Protein AF-Q2UHL5-F1 (afdb_monomer_lite)

Sequence (226 aa):
MQQQIEAEITSQHAGVSKRWYWMHLLVLSAYIGNWRWCIRSLGEEIEKTVDIALTLD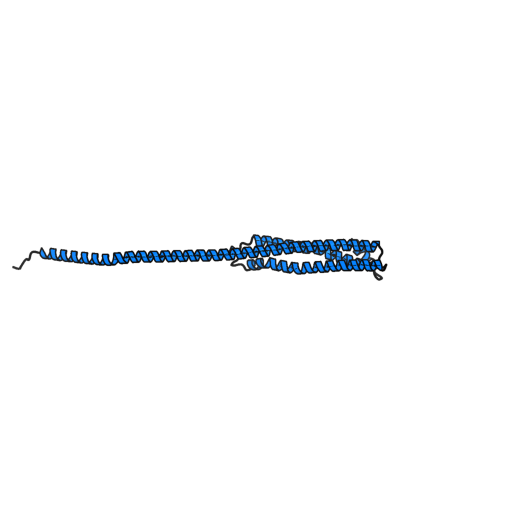LSKADHDKDGLIRLLTPQYLGDKLLPLSSRLKVALETVRKLDEINTFFQSKGFMTDDDSQRFASEMAYYKTTIEGYSKSVEVLEGKVKGISDLLAVALNLKGQTVANEINDKMLQLTSEAFEDNATVRVVTLVTLIYLPASFVSVSLIQYAWYMSALTIRADSPRNEPF

Organism: Aspergillus oryzae (strain ATCC 42149 / RIB 40) (NCBI:txid510516)

Structure (mmCIF, N/CA/C/O backbone):
data_AF-Q2UHL5-F1
#
_entry.id   AF-Q2UHL5-F1
#
loop_
_atom_site.group_PDB
_atom_site.id
_atom_site.type_symbol
_atom_site.label_atom_id
_atom_site.label_alt_id
_atom_site.label_comp_id
_atom_site.label_asym_id
_atom_site.label_entity_id
_atom_site.label_seq_id
_atom_site.pdbx_PDB_ins_code
_atom_site.Cartn_x
_atom_site.Cartn_y
_atom_site.Cartn_z
_atom_site.occupancy
_atom_site.B_iso_or_equiv
_atom_site.auth_seq_id
_atom_site.auth_comp_id
_atom_site.auth_asym_id
_atom_site.auth_atom_id
_atom_site.pdbx_PDB_model_num
ATOM 1 N N . MET A 1 1 ? 27.566 -5.287 -15.002 1.00 55.62 1 MET A N 1
ATOM 2 C CA . MET A 1 1 ? 27.031 -4.281 -15.944 1.00 55.62 1 MET A CA 1
ATOM 3 C C . MET A 1 1 ? 27.359 -2.857 -15.510 1.00 55.62 1 MET A C 1
ATOM 5 O O . MET A 1 1 ? 28.059 -2.196 -16.254 1.00 55.62 1 MET A O 1
ATOM 9 N N . GLN A 1 2 ? 26.935 -2.393 -14.328 1.00 63.12 2 GLN A N 1
ATOM 10 C CA . GLN A 1 2 ? 27.211 -1.022 -13.864 1.00 63.12 2 GLN A CA 1
ATOM 11 C C . GLN A 1 2 ? 28.706 -0.639 -13.920 1.00 63.12 2 GLN A C 1
ATOM 13 O O . GLN A 1 2 ? 29.052 0.377 -14.506 1.00 63.12 2 GLN A O 1
ATOM 18 N N . GLN A 1 3 ? 29.599 -1.524 -13.466 1.00 69.62 3 GLN A N 1
ATOM 19 C CA . GLN A 1 3 ? 31.055 -1.314 -13.556 1.00 69.62 3 GLN A CA 1
ATOM 20 C C . GLN A 1 3 ? 31.589 -1.218 -14.998 1.00 69.62 3 GLN A C 1
ATOM 22 O O . GLN A 1 3 ? 32.561 -0.516 -15.252 1.00 69.62 3 GLN A O 1
ATOM 27 N N . GLN A 1 4 ? 30.958 -1.907 -15.956 1.00 61.72 4 GLN A N 1
ATOM 28 C CA . GLN A 1 4 ? 31.323 -1.793 -17.374 1.00 61.72 4 GLN A CA 1
ATOM 29 C C . GLN A 1 4 ? 30.849 -0.456 -17.951 1.00 61.72 4 GLN A C 1
ATOM 31 O O . GLN A 1 4 ? 31.545 0.123 -18.776 1.00 61.72 4 GLN A O 1
ATOM 36 N N . ILE A 1 5 ? 29.697 0.041 -17.486 1.00 63.78 5 ILE A N 1
ATOM 37 C CA . ILE A 1 5 ? 29.138 1.339 -17.876 1.00 63.78 5 ILE A CA 1
ATOM 38 C C . ILE A 1 5 ? 30.012 2.493 -17.378 1.00 63.78 5 ILE A C 1
ATOM 40 O O . ILE A 1 5 ? 30.367 3.380 -18.150 1.00 63.78 5 ILE A O 1
ATOM 44 N N . GLU A 1 6 ? 30.432 2.432 -16.118 1.00 68.88 6 GLU A N 1
ATOM 45 C CA . GLU A 1 6 ? 31.314 3.425 -15.496 1.00 68.88 6 GLU A CA 1
ATOM 46 C C . GLU A 1 6 ? 32.708 3.469 -16.154 1.00 68.88 6 GLU A C 1
ATOM 48 O O . GLU A 1 6 ? 33.246 4.553 -16.402 1.00 68.88 6 GLU A O 1
ATOM 53 N N . ALA A 1 7 ? 33.272 2.312 -16.517 1.00 68.75 7 ALA A N 1
ATOM 54 C CA . ALA A 1 7 ? 34.561 2.228 -17.208 1.00 68.75 7 ALA A CA 1
ATOM 55 C C . ALA A 1 7 ? 34.552 2.887 -18.605 1.00 68.75 7 ALA A C 1
ATOM 57 O O . ALA A 1 7 ? 35.502 3.581 -18.962 1.00 68.75 7 ALA A O 1
ATOM 58 N N . GLU A 1 8 ? 33.477 2.721 -19.378 1.00 64.00 8 GLU A N 1
ATOM 59 C CA . GLU A 1 8 ? 33.370 3.273 -20.740 1.00 64.00 8 GLU A CA 1
ATOM 60 C C . GLU A 1 8 ? 33.017 4.770 -20.750 1.00 64.00 8 GLU A C 1
ATOM 62 O O . GLU A 1 8 ? 33.438 5.515 -21.632 1.00 64.00 8 GLU A O 1
ATOM 67 N N . ILE A 1 9 ? 32.268 5.249 -19.750 1.00 63.50 9 ILE A N 1
ATOM 68 C CA . ILE A 1 9 ? 31.985 6.686 -19.594 1.00 63.50 9 ILE A CA 1
ATOM 69 C C . ILE A 1 9 ? 33.277 7.452 -19.283 1.00 63.50 9 ILE A C 1
ATOM 71 O O . ILE A 1 9 ? 33.478 8.559 -19.777 1.00 63.50 9 ILE A O 1
ATOM 75 N N . THR A 1 10 ? 34.185 6.841 -18.518 1.00 65.56 10 THR A N 1
ATOM 76 C CA . THR A 1 10 ? 35.477 7.445 -18.163 1.00 65.56 10 THR A CA 1
ATOM 77 C C . THR A 1 10 ? 36.421 7.554 -19.373 1.00 65.56 10 THR A C 1
ATOM 79 O O . THR A 1 10 ? 37.300 8.414 -19.388 1.00 65.56 10 THR A O 1
ATOM 82 N N . SER A 1 11 ? 36.226 6.740 -20.420 1.00 62.22 11 SER A N 1
ATOM 83 C CA . SER A 1 11 ? 37.049 6.759 -21.639 1.00 62.22 11 SER A CA 1
ATOM 84 C C . SER A 1 11 ? 36.525 7.696 -22.746 1.00 62.22 11 SER A C 1
ATOM 86 O O . SER A 1 11 ? 37.286 8.058 -23.646 1.00 62.22 11 SER A O 1
ATOM 88 N N . GLN A 1 12 ? 35.262 8.144 -22.690 1.00 58.59 12 GLN A N 1
ATOM 89 C CA . GLN A 1 12 ? 34.630 9.021 -23.693 1.00 58.59 12 GLN A CA 1
ATOM 90 C C . GLN A 1 12 ? 34.705 10.511 -23.308 1.00 58.59 12 GLN A C 1
ATOM 92 O O . GLN A 1 12 ? 33.741 11.077 -22.799 1.00 58.59 12 GLN A O 1
ATOM 97 N N . HIS A 1 13 ? 35.828 11.185 -23.585 1.00 51.16 13 HIS A N 1
ATOM 98 C CA . HIS A 1 13 ? 35.991 12.623 -23.287 1.00 51.16 13 HIS A CA 1
ATOM 99 C C . HIS A 1 13 ? 35.886 13.578 -24.498 1.00 51.16 13 HIS A C 1
ATOM 101 O O . HIS A 1 13 ? 36.126 14.772 -24.346 1.00 51.16 13 HIS A O 1
ATOM 107 N N . ALA A 1 14 ? 35.516 13.126 -25.704 1.00 49.94 14 ALA A N 1
ATOM 108 C CA . ALA A 1 14 ? 35.340 14.040 -26.843 1.00 49.94 14 ALA A CA 1
ATOM 109 C C . ALA A 1 14 ? 34.380 13.501 -27.918 1.00 49.94 14 ALA A C 1
ATOM 111 O O . ALA A 1 14 ? 34.647 12.477 -28.542 1.00 49.94 14 ALA A O 1
ATOM 112 N N . GLY A 1 15 ? 33.303 14.248 -28.182 1.00 48.00 15 GLY A N 1
ATOM 113 C CA . GLY A 1 15 ? 32.375 14.022 -29.297 1.00 48.00 15 GLY A CA 1
ATOM 114 C C . GLY A 1 15 ? 31.109 13.253 -28.912 1.00 48.00 15 GLY A C 1
ATOM 115 O O . GLY A 1 15 ? 31.155 12.323 -28.114 1.00 48.00 15 GLY A O 1
ATOM 116 N N . VAL A 1 16 ? 29.970 13.682 -29.473 1.00 53.19 16 VAL A N 1
ATOM 117 C CA . VAL A 1 16 ? 28.622 13.121 -29.261 1.00 53.19 16 VAL A CA 1
ATOM 118 C C . VAL A 1 16 ? 28.674 11.591 -29.191 1.00 53.19 16 VAL A C 1
ATOM 120 O O . VAL A 1 16 ? 29.139 10.933 -30.120 1.00 53.19 16 VAL A O 1
ATOM 123 N N . SER A 1 17 ? 28.244 11.060 -28.041 1.00 52.34 17 SER A N 1
ATOM 124 C CA . SER A 1 17 ? 28.504 9.688 -27.606 1.00 52.34 17 SER A CA 1
ATOM 125 C C . SER A 1 17 ? 28.084 8.660 -28.651 1.00 52.34 17 SER A C 1
ATOM 127 O O . SER A 1 17 ? 26.923 8.587 -29.054 1.00 52.34 17 SER A O 1
ATOM 129 N N . LYS A 1 18 ? 29.032 7.790 -29.007 1.00 59.84 18 LYS A N 1
ATOM 130 C CA . LYS A 1 18 ? 28.851 6.629 -29.890 1.00 59.84 18 LYS A CA 1
ATOM 131 C C . LYS A 1 18 ? 27.757 5.663 -29.395 1.00 59.84 18 LYS A C 1
ATOM 133 O O . LYS A 1 18 ? 27.391 4.749 -30.124 1.00 59.84 18 LYS A O 1
ATOM 138 N N . ARG A 1 19 ? 27.241 5.847 -28.169 1.00 70.56 19 ARG A N 1
ATOM 139 C CA . ARG A 1 19 ? 26.149 5.072 -27.568 1.00 70.56 19 ARG A CA 1
ATOM 140 C C . ARG A 1 19 ? 25.290 5.947 -26.641 1.00 70.56 19 ARG A C 1
ATOM 142 O O . ARG A 1 19 ? 25.425 5.901 -25.420 1.00 70.56 19 ARG A O 1
ATOM 149 N N . TRP A 1 20 ? 24.371 6.712 -27.235 1.00 76.56 20 TRP A N 1
ATOM 150 C CA . TRP A 1 20 ? 23.426 7.622 -26.554 1.00 76.56 20 TRP A CA 1
ATOM 151 C C . TRP A 1 20 ? 22.712 7.009 -25.333 1.00 76.56 20 TRP A C 1
ATOM 153 O O . TRP A 1 20 ? 22.369 7.708 -24.382 1.00 76.56 20 TRP A O 1
ATOM 163 N N . TYR A 1 21 ? 22.506 5.694 -25.344 1.00 81.44 21 TYR A N 1
ATOM 164 C CA . TYR A 1 21 ? 21.697 4.974 -24.375 1.00 81.44 21 TYR A CA 1
ATOM 165 C C . TYR A 1 21 ? 22.414 4.633 -23.054 1.00 81.44 21 TYR A C 1
ATOM 167 O O . TYR A 1 21 ? 21.757 4.242 -22.091 1.00 81.44 21 TYR A O 1
ATOM 175 N N . TRP A 1 22 ? 23.741 4.786 -22.959 1.00 84.31 22 TRP A N 1
ATOM 176 C CA . TRP A 1 22 ? 24.509 4.338 -21.781 1.00 84.31 22 TRP A CA 1
ATOM 177 C C . TRP A 1 22 ? 24.188 5.124 -20.515 1.00 84.31 22 TRP A C 1
ATOM 179 O O . TRP A 1 22 ? 24.006 4.537 -19.450 1.00 84.31 22 TRP A O 1
ATOM 189 N N . MET A 1 23 ? 24.052 6.444 -20.641 1.00 83.31 23 MET A N 1
ATOM 190 C CA . MET A 1 23 ? 23.657 7.295 -19.518 1.00 83.31 23 MET A CA 1
ATOM 191 C C . MET A 1 23 ? 22.247 6.949 -19.034 1.00 83.31 23 MET A C 1
ATOM 193 O O . MET A 1 23 ? 22.008 6.860 -17.832 1.00 83.31 23 MET A O 1
ATOM 197 N N . HIS A 1 24 ? 21.324 6.681 -19.962 1.00 87.94 24 HIS A N 1
ATOM 198 C CA . HIS A 1 24 ? 19.969 6.257 -19.621 1.00 87.94 24 HIS A CA 1
ATOM 199 C C . HIS A 1 24 ? 19.964 4.905 -18.899 1.00 87.94 24 HIS A C 1
ATOM 201 O O . HIS A 1 24 ? 19.297 4.775 -17.876 1.00 87.94 24 HIS A O 1
ATOM 207 N N . LEU A 1 25 ? 20.752 3.930 -19.367 1.00 88.44 25 LEU A N 1
ATOM 208 C CA . LEU A 1 25 ? 20.900 2.636 -18.696 1.00 88.44 25 LEU A CA 1
ATOM 209 C C . LEU A 1 25 ? 21.461 2.777 -17.279 1.00 88.44 25 LEU A C 1
ATOM 211 O O . LEU A 1 25 ? 20.933 2.145 -16.368 1.00 88.44 25 LEU A O 1
ATOM 215 N N . LEU A 1 26 ? 22.482 3.618 -17.081 1.00 87.00 26 LEU A N 1
ATOM 216 C CA . LEU A 1 26 ? 23.087 3.846 -15.765 1.00 87.00 26 LEU A CA 1
ATOM 217 C C . LEU A 1 26 ? 22.101 4.479 -14.777 1.00 87.00 26 LEU A C 1
ATOM 219 O O . LEU A 1 26 ? 21.976 4.048 -13.629 1.00 87.00 26 LEU A O 1
ATOM 223 N N . VAL A 1 27 ? 21.386 5.511 -15.228 1.00 89.25 27 VAL A N 1
ATOM 224 C CA . VAL A 1 27 ? 20.390 6.199 -14.400 1.00 89.25 27 VAL A CA 1
ATOM 225 C C . VAL A 1 27 ? 19.260 5.239 -14.037 1.00 89.25 27 VAL A C 1
ATOM 227 O O . VAL A 1 27 ? 18.871 5.168 -12.871 1.00 89.25 27 VAL A O 1
ATOM 230 N N . LEU A 1 28 ? 18.768 4.456 -15.002 1.00 90.00 28 LEU A N 1
ATOM 231 C CA . LEU A 1 28 ? 17.716 3.471 -14.763 1.00 90.00 28 LEU A CA 1
ATOM 232 C C . LEU A 1 28 ? 18.174 2.354 -13.824 1.00 90.00 28 LEU A C 1
ATOM 234 O O . LEU A 1 28 ? 17.413 1.993 -12.928 1.00 90.00 28 LEU A O 1
ATOM 238 N N . SER A 1 29 ? 19.406 1.851 -13.950 1.00 89.62 29 SER A N 1
ATOM 239 C CA . SER A 1 29 ? 19.909 0.798 -13.061 1.00 89.62 29 SER A CA 1
ATOM 240 C C . SER A 1 29 ? 19.971 1.261 -11.606 1.00 89.62 29 SER A C 1
ATOM 242 O O . SER A 1 29 ? 19.538 0.537 -10.707 1.00 89.62 29 SER A O 1
ATOM 244 N N . ALA A 1 30 ? 20.447 2.487 -11.367 1.00 88.31 30 ALA A N 1
ATOM 245 C CA . ALA A 1 30 ? 20.504 3.062 -10.026 1.00 88.31 30 ALA A CA 1
ATOM 246 C C . ALA A 1 30 ? 19.098 3.352 -9.472 1.00 88.31 30 ALA A C 1
ATOM 248 O O . ALA A 1 30 ? 18.781 3.011 -8.331 1.00 88.31 30 ALA A O 1
ATOM 249 N N . TYR A 1 31 ? 18.229 3.940 -10.295 1.00 88.88 31 TYR A N 1
ATOM 250 C CA . TYR A 1 31 ? 16.862 4.283 -9.911 1.00 88.88 31 TYR A CA 1
ATOM 251 C C . TYR A 1 31 ? 16.019 3.042 -9.577 1.00 88.88 31 TYR A C 1
ATOM 253 O O . TYR A 1 31 ? 15.380 2.987 -8.526 1.00 88.88 31 TYR A O 1
ATOM 261 N N . ILE A 1 32 ? 16.050 2.017 -10.434 1.00 88.69 32 ILE A N 1
ATOM 262 C CA . ILE A 1 32 ? 15.255 0.789 -10.280 1.00 88.69 32 ILE A CA 1
ATOM 263 C C . ILE A 1 32 ? 15.781 -0.084 -9.137 1.00 88.69 32 ILE A C 1
ATOM 265 O O . ILE A 1 32 ? 14.987 -0.691 -8.414 1.00 88.69 32 ILE A O 1
ATOM 269 N N . GLY A 1 33 ? 17.098 -0.115 -8.917 1.00 85.44 33 GLY A N 1
ATOM 270 C CA . GLY A 1 33 ? 17.694 -0.832 -7.787 1.00 85.44 33 GLY A CA 1
ATOM 271 C C . GLY A 1 33 ? 17.232 -0.294 -6.427 1.00 85.44 33 GLY A C 1
ATOM 272 O O . GLY A 1 33 ? 16.944 -1.070 -5.514 1.00 85.44 33 GLY A O 1
ATOM 273 N N . ASN A 1 34 ? 17.082 1.027 -6.304 1.00 86.81 34 ASN A N 1
ATOM 274 C CA . ASN A 1 34 ? 16.703 1.671 -5.045 1.00 86.81 34 ASN A CA 1
ATOM 275 C C . ASN A 1 34 ? 15.247 1.403 -4.630 1.00 86.81 34 ASN A C 1
ATOM 277 O O . ASN A 1 34 ? 14.942 1.367 -3.435 1.00 86.81 34 ASN A O 1
ATOM 281 N N . TRP A 1 35 ? 14.350 1.146 -5.587 1.00 87.81 35 TRP A N 1
ATOM 282 C CA . TRP A 1 35 ? 12.938 0.883 -5.295 1.00 87.81 35 TRP A CA 1
ATOM 283 C C . TRP A 1 35 ? 12.710 -0.357 -4.433 1.00 87.81 35 TRP A C 1
ATOM 285 O O . TRP A 1 35 ? 11.833 -0.342 -3.570 1.00 87.81 35 TRP A O 1
ATOM 295 N N . ARG A 1 36 ? 13.535 -1.399 -4.592 1.00 88.50 36 ARG A N 1
ATOM 296 C CA . ARG A 1 36 ? 13.444 -2.620 -3.778 1.00 88.50 36 ARG A CA 1
ATOM 297 C C . ARG A 1 36 ? 13.566 -2.320 -2.286 1.00 88.50 36 ARG A C 1
ATOM 299 O O . ARG A 1 36 ? 12.818 -2.868 -1.479 1.00 88.50 36 ARG A O 1
ATOM 306 N N . TRP A 1 37 ? 14.507 -1.454 -1.920 1.00 87.56 37 TRP A N 1
ATOM 307 C CA . TRP A 1 37 ? 14.749 -1.085 -0.527 1.00 87.56 37 TRP A CA 1
ATOM 308 C C . TRP A 1 37 ? 13.616 -0.235 0.040 1.00 87.56 37 TRP A C 1
ATOM 310 O O . TRP A 1 37 ? 13.184 -0.492 1.159 1.00 87.56 37 TRP A O 1
ATOM 320 N N . CYS A 1 38 ? 13.098 0.706 -0.751 1.00 86.00 38 CYS A N 1
ATOM 321 C CA . CYS A 1 38 ? 11.967 1.547 -0.364 1.00 86.00 38 CYS A CA 1
ATOM 322 C C . CYS A 1 38 ? 10.686 0.730 -0.125 1.00 86.00 38 CYS A C 1
ATOM 324 O O . CYS A 1 38 ? 10.007 0.917 0.882 1.00 86.00 38 CYS A O 1
ATOM 326 N N . ILE A 1 39 ? 10.373 -0.219 -1.013 1.00 88.38 39 ILE A N 1
ATOM 327 C CA . ILE A 1 39 ? 9.199 -1.090 -0.853 1.00 88.38 39 ILE A CA 1
ATOM 328 C C . ILE A 1 39 ? 9.365 -1.995 0.370 1.00 88.38 39 ILE A C 1
ATOM 330 O O . ILE A 1 39 ? 8.420 -2.164 1.137 1.00 88.38 39 ILE A O 1
ATOM 334 N N . ARG A 1 40 ? 10.569 -2.542 0.594 1.00 90.06 40 ARG A N 1
ATOM 335 C CA . ARG A 1 40 ? 10.857 -3.364 1.778 1.00 90.06 40 ARG A CA 1
ATOM 336 C C . ARG A 1 40 ? 10.677 -2.579 3.075 1.00 90.06 40 ARG A C 1
ATOM 338 O O . ARG A 1 40 ? 9.983 -3.060 3.962 1.00 90.06 40 ARG A O 1
ATOM 345 N N . SER A 1 41 ? 11.260 -1.383 3.180 1.00 87.56 41 SER A N 1
ATOM 346 C CA . SER A 1 41 ? 11.138 -0.567 4.394 1.00 87.56 41 SER A CA 1
ATOM 347 C C . SER A 1 41 ? 9.684 -0.201 4.683 1.00 87.56 41 SER A C 1
ATOM 349 O O . SER A 1 41 ? 9.254 -0.236 5.830 1.00 87.56 41 SER A O 1
ATOM 351 N N . LEU A 1 42 ? 8.906 0.092 3.638 1.00 86.31 42 LEU A N 1
ATOM 352 C CA . LEU A 1 42 ? 7.488 0.398 3.782 1.00 86.31 42 LEU A CA 1
ATOM 353 C C . LEU A 1 42 ? 6.674 -0.830 4.213 1.00 86.31 42 LEU A C 1
ATOM 355 O O . LEU A 1 42 ? 5.789 -0.714 5.054 1.00 86.31 42 LEU A O 1
ATOM 359 N N . GLY A 1 43 ? 7.005 -2.014 3.690 1.00 87.19 43 GLY A N 1
ATOM 360 C CA . GLY A 1 43 ? 6.429 -3.277 4.152 1.00 87.19 43 GLY A CA 1
ATOM 361 C C . GLY A 1 43 ? 6.691 -3.533 5.639 1.00 87.19 43 GLY A C 1
ATOM 362 O O . GLY A 1 43 ? 5.762 -3.868 6.367 1.00 87.19 43 GLY A O 1
ATOM 363 N N . GLU A 1 44 ? 7.919 -3.296 6.103 1.00 88.69 44 GLU A N 1
ATOM 364 C CA . GLU A 1 44 ? 8.292 -3.422 7.520 1.00 88.69 44 GLU A CA 1
ATOM 365 C C . GLU A 1 44 ? 7.549 -2.409 8.415 1.00 88.69 44 GLU A C 1
ATOM 367 O O . GLU A 1 44 ? 7.129 -2.755 9.519 1.00 88.69 44 GLU A O 1
ATOM 372 N N . GLU A 1 45 ? 7.350 -1.165 7.959 1.00 83.56 45 GLU A N 1
ATOM 373 C CA . GLU A 1 45 ? 6.529 -0.168 8.672 1.00 83.56 45 GLU A CA 1
ATOM 374 C C . GLU A 1 45 ? 5.060 -0.610 8.788 1.00 83.56 45 GLU A C 1
ATOM 376 O O . GLU A 1 45 ? 4.444 -0.470 9.851 1.00 83.56 45 GLU A O 1
ATOM 381 N N . ILE A 1 46 ? 4.501 -1.182 7.718 1.00 84.44 46 ILE A N 1
ATOM 382 C CA . ILE A 1 46 ? 3.128 -1.699 7.710 1.00 84.44 46 ILE A CA 1
ATOM 383 C C . ILE A 1 46 ? 2.998 -2.881 8.668 1.00 84.44 46 ILE A C 1
ATOM 385 O O . ILE A 1 46 ? 2.072 -2.898 9.470 1.00 84.44 46 ILE A O 1
ATOM 389 N N . GLU A 1 47 ? 3.924 -3.840 8.644 1.00 85.19 47 GLU A N 1
ATOM 390 C CA . GLU A 1 47 ? 3.885 -5.005 9.539 1.00 85.19 47 GLU A CA 1
ATOM 391 C C . GLU A 1 47 ? 3.972 -4.612 11.016 1.00 85.19 47 GLU A C 1
ATOM 393 O O . GLU A 1 47 ? 3.197 -5.116 11.826 1.00 85.19 47 GLU A O 1
ATOM 398 N N . LYS A 1 48 ? 4.823 -3.641 11.365 1.00 82.44 48 LYS A N 1
ATOM 399 C CA . LYS A 1 48 ? 4.847 -3.074 12.724 1.00 82.44 48 LYS A CA 1
ATOM 400 C C . LYS A 1 48 ? 3.510 -2.443 13.103 1.00 82.44 48 LYS A C 1
ATOM 402 O O . LYS A 1 48 ? 3.056 -2.587 14.233 1.00 82.44 48 LYS A O 1
ATOM 407 N N . THR A 1 49 ? 2.870 -1.754 12.162 1.00 75.06 49 THR A N 1
ATOM 408 C CA . THR A 1 49 ? 1.556 -1.138 12.390 1.00 75.06 49 THR A CA 1
ATOM 409 C C . THR A 1 49 ? 0.469 -2.195 12.590 1.00 75.06 49 THR A C 1
ATOM 411 O O . THR A 1 49 ? -0.373 -2.026 13.467 1.00 75.06 49 THR A O 1
ATOM 414 N N . VAL A 1 50 ? 0.509 -3.301 11.835 1.00 77.00 50 VAL A N 1
ATOM 415 C CA . VAL A 1 50 ? -0.387 -4.456 12.030 1.00 77.00 50 VAL A CA 1
ATOM 416 C C . VAL A 1 50 ? -0.231 -5.018 13.439 1.00 77.00 50 VAL A C 1
ATOM 418 O O . VAL A 1 50 ? -1.224 -5.176 14.141 1.00 77.00 50 VAL A O 1
ATOM 421 N N . ASP A 1 51 ? 1.002 -5.303 13.856 1.00 78.56 51 ASP A N 1
ATOM 422 C CA . ASP A 1 51 ? 1.289 -5.908 15.159 1.00 78.56 51 ASP A CA 1
ATOM 423 C C . ASP A 1 51 ? 0.798 -5.021 16.315 1.00 78.56 51 ASP A C 1
ATOM 425 O O . ASP A 1 51 ? 0.112 -5.477 17.232 1.00 78.56 51 ASP A O 1
ATOM 429 N N . ILE A 1 52 ? 1.035 -3.709 16.212 1.00 72.25 52 ILE A N 1
ATOM 430 C CA . ILE A 1 52 ? 0.520 -2.726 17.171 1.00 72.25 52 ILE A CA 1
ATOM 431 C C . ILE A 1 52 ? -1.012 -2.688 17.165 1.00 72.25 52 ILE A C 1
ATOM 433 O O . ILE A 1 52 ? -1.617 -2.637 18.231 1.00 72.25 52 ILE A O 1
ATOM 437 N N . ALA A 1 53 ? -1.654 -2.703 15.994 1.00 69.12 53 ALA A N 1
ATOM 438 C CA . ALA A 1 53 ? -3.111 -2.659 15.895 1.00 69.12 53 ALA A CA 1
ATOM 439 C C . ALA A 1 53 ? -3.774 -3.915 16.488 1.00 69.12 53 ALA A C 1
ATOM 441 O O . ALA A 1 53 ? -4.808 -3.803 17.140 1.00 69.12 53 ALA A O 1
ATOM 442 N N . LEU A 1 54 ? -3.171 -5.095 16.307 1.00 69.88 54 LEU A N 1
ATOM 443 C CA . LEU A 1 54 ? -3.675 -6.360 16.856 1.00 69.88 54 LEU A CA 1
ATOM 444 C C . LEU A 1 54 ? -3.467 -6.486 18.370 1.00 69.88 54 LEU A C 1
ATOM 446 O O . LEU A 1 54 ? -4.237 -7.168 19.040 1.00 69.88 54 LEU A O 1
ATOM 450 N N . THR A 1 55 ? -2.437 -5.837 18.910 1.00 72.25 55 THR A N 1
ATOM 451 C CA . THR A 1 55 ? -2.134 -5.829 20.351 1.00 72.25 55 THR A CA 1
ATOM 452 C C . THR A 1 55 ? -2.765 -4.649 21.092 1.00 72.25 55 THR A C 1
ATOM 454 O O . THR A 1 55 ? -2.641 -4.548 22.315 1.00 72.25 55 THR A O 1
ATOM 457 N N . LEU A 1 56 ? -3.451 -3.752 20.375 1.00 68.06 56 LEU A N 1
ATOM 458 C CA . LEU A 1 56 ? -4.052 -2.557 20.947 1.00 68.06 56 LEU A CA 1
ATOM 459 C C . LEU A 1 56 ? -5.240 -2.920 21.845 1.00 68.06 56 LEU A C 1
ATOM 461 O O . LEU A 1 56 ? -6.343 -3.209 21.382 1.00 68.06 56 LEU A O 1
ATOM 465 N N . ASP A 1 57 ? -5.023 -2.820 23.152 1.00 66.75 57 ASP A N 1
ATOM 466 C CA . ASP A 1 57 ? -6.092 -2.896 24.137 1.00 66.75 57 ASP A CA 1
ATOM 467 C C . ASP A 1 57 ? -6.854 -1.566 24.182 1.00 66.75 57 ASP A C 1
ATOM 469 O O . ASP A 1 57 ? -6.474 -0.605 24.860 1.00 66.75 57 ASP A O 1
ATOM 473 N N . LEU A 1 58 ? -7.959 -1.511 23.439 1.00 63.06 58 LEU A N 1
ATOM 474 C CA . LEU A 1 58 ? -8.814 -0.332 23.384 1.00 63.06 58 LEU A CA 1
ATOM 475 C C . LEU A 1 58 ? -9.442 0.008 24.746 1.00 63.06 58 LEU A C 1
ATOM 477 O O . LEU A 1 58 ? -9.927 1.129 24.891 1.00 63.06 58 LEU A O 1
ATOM 481 N N . SER A 1 59 ? -9.444 -0.886 25.745 1.00 60.41 59 SER A N 1
ATOM 482 C CA . SER A 1 59 ? -9.983 -0.584 27.082 1.00 60.41 59 SER A CA 1
ATOM 483 C C . SER A 1 59 ? -9.141 0.445 27.848 1.00 60.41 59 SER A C 1
ATOM 485 O O . SER A 1 59 ? -9.680 1.200 28.652 1.00 60.41 59 SER A O 1
ATOM 487 N N . LYS A 1 60 ? -7.839 0.547 27.542 1.00 60.03 60 LYS A N 1
ATOM 488 C CA . LYS A 1 60 ? -6.890 1.470 28.195 1.00 60.03 60 LYS A CA 1
ATOM 489 C C . LYS A 1 60 ? -6.657 2.771 27.427 1.00 60.03 60 LYS A C 1
ATOM 491 O O . LYS A 1 60 ? -5.985 3.668 27.926 1.00 60.03 60 LYS A O 1
ATOM 496 N N . ALA A 1 61 ? -7.212 2.885 26.221 1.00 55.00 61 ALA A N 1
ATOM 497 C CA . ALA A 1 61 ? -6.961 4.000 25.308 1.00 55.00 61 ALA A CA 1
ATOM 498 C C . ALA A 1 61 ? -7.627 5.333 25.719 1.00 55.00 61 ALA A C 1
ATOM 500 O O . ALA A 1 61 ? -7.401 6.343 25.061 1.00 55.00 61 ALA A O 1
ATOM 501 N N . ASP A 1 62 ? -8.431 5.359 26.789 1.00 52.81 62 ASP A N 1
ATOM 502 C CA . ASP A 1 62 ? -9.236 6.527 27.198 1.00 52.81 62 ASP A CA 1
ATOM 503 C C . ASP A 1 62 ? -8.398 7.713 27.727 1.00 52.81 62 ASP A C 1
ATOM 505 O O . ASP A 1 62 ? -8.864 8.849 27.776 1.00 52.81 62 ASP A O 1
ATOM 509 N N . HIS A 1 63 ? -7.123 7.481 28.063 1.00 51.34 63 HIS A N 1
ATOM 510 C CA . HIS A 1 63 ? -6.211 8.520 28.562 1.00 51.34 63 HIS A CA 1
ATOM 511 C C . HIS A 1 63 ? -5.017 8.826 27.651 1.00 51.34 63 HIS A C 1
ATOM 513 O O . HIS A 1 63 ? -4.239 9.728 27.967 1.00 51.34 63 HIS A O 1
ATOM 519 N N . ASP A 1 64 ? -4.860 8.122 26.527 1.00 55.34 64 ASP A N 1
ATOM 520 C CA . ASP A 1 64 ? -3.594 8.113 25.797 1.00 55.34 64 ASP A CA 1
ATOM 521 C C . ASP A 1 64 ? -3.734 8.652 24.366 1.00 55.34 64 ASP A C 1
ATOM 523 O O . ASP A 1 64 ? -4.287 8.008 23.471 1.00 55.34 64 ASP A O 1
ATOM 527 N N . LYS A 1 65 ? -3.201 9.860 24.136 1.00 56.50 65 LYS A N 1
ATOM 528 C CA . LYS A 1 65 ? -3.123 10.494 22.805 1.00 56.50 65 LYS A CA 1
ATOM 529 C C . LYS A 1 65 ? -2.367 9.615 21.801 1.00 56.50 65 LYS A C 1
ATOM 531 O O . LYS A 1 65 ? -2.657 9.681 20.605 1.00 56.50 65 LYS A O 1
ATOM 536 N N . ASP A 1 66 ? -1.470 8.756 22.282 1.00 59.56 66 ASP A N 1
ATOM 537 C CA . ASP A 1 66 ? -0.755 7.785 21.456 1.00 59.56 66 ASP A CA 1
ATOM 538 C C . ASP A 1 66 ? -1.691 6.734 20.847 1.00 59.56 66 ASP A C 1
ATOM 540 O O . ASP A 1 66 ? -1.453 6.288 19.724 1.00 59.56 66 ASP A O 1
ATOM 544 N N . GLY A 1 67 ? -2.795 6.380 21.517 1.00 62.62 67 GLY A N 1
ATOM 545 C CA . GLY A 1 67 ? -3.809 5.475 20.973 1.00 62.62 67 GLY A CA 1
ATOM 546 C C . GLY A 1 67 ? -4.463 6.035 19.707 1.00 62.62 67 GLY A C 1
ATOM 547 O O . GLY A 1 67 ? -4.583 5.333 18.706 1.00 62.62 67 GLY A O 1
ATOM 548 N N . LEU A 1 68 ? -4.803 7.329 19.706 1.00 59.97 68 LEU A N 1
ATOM 549 C CA . LEU A 1 68 ? -5.384 8.020 18.546 1.00 59.97 68 LEU A CA 1
ATOM 550 C C . LEU A 1 68 ? -4.387 8.185 17.393 1.00 59.97 68 LEU A C 1
ATOM 552 O O . LEU A 1 68 ? -4.752 7.997 16.235 1.00 59.97 68 LEU A O 1
ATOM 556 N N . ILE A 1 69 ? -3.119 8.481 17.686 1.00 60.69 69 ILE A N 1
ATOM 557 C CA . ILE A 1 69 ? -2.070 8.570 16.656 1.00 60.69 69 ILE A CA 1
ATOM 558 C C . ILE A 1 69 ? -1.827 7.196 16.007 1.00 60.69 69 ILE A C 1
ATOM 560 O O . ILE A 1 69 ? -1.683 7.100 14.784 1.00 60.69 69 ILE A O 1
ATOM 564 N N . ARG A 1 70 ? -1.867 6.111 16.792 1.00 65.50 70 ARG A N 1
ATOM 565 C CA . ARG A 1 70 ? -1.783 4.731 16.279 1.00 65.50 70 ARG A CA 1
ATOM 566 C C . ARG A 1 70 ? -2.961 4.380 15.368 1.00 65.50 70 ARG A C 1
ATOM 568 O O . ARG A 1 70 ? -2.750 3.738 14.344 1.00 65.50 70 ARG A O 1
ATOM 575 N N . LEU A 1 71 ? -4.166 4.872 15.670 1.00 66.06 71 LEU A N 1
ATOM 576 C CA . LEU A 1 71 ? -5.355 4.694 14.823 1.00 66.06 71 LEU A CA 1
ATOM 577 C C . LEU A 1 71 ? -5.241 5.420 13.465 1.00 66.06 71 LEU A C 1
ATOM 579 O O . LEU A 1 71 ? -5.802 4.960 12.474 1.00 66.06 71 LEU A O 1
ATOM 583 N N . LEU A 1 72 ? -4.490 6.525 13.397 1.00 67.56 72 LEU A N 1
ATOM 584 C CA . LEU A 1 72 ? -4.266 7.307 12.169 1.00 67.56 72 LEU A CA 1
ATOM 585 C C . LEU A 1 72 ? -3.085 6.800 11.323 1.00 67.56 72 LEU A C 1
ATOM 587 O O . LEU A 1 72 ? -2.931 7.190 10.164 1.00 67.56 72 LEU A O 1
ATOM 591 N N . THR A 1 73 ? -2.249 5.921 11.879 1.00 72.75 73 THR A N 1
ATOM 592 C CA . THR A 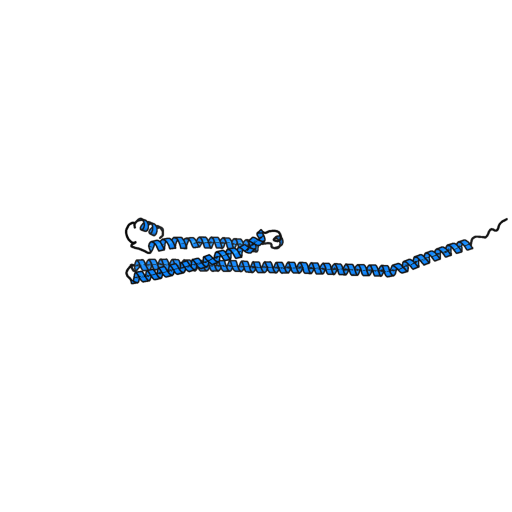1 73 ? -1.033 5.419 11.220 1.00 72.75 73 THR A CA 1
ATOM 593 C C . THR A 1 73 ? -1.321 4.642 9.921 1.00 72.75 73 THR A C 1
ATOM 595 O O . THR A 1 73 ? -0.623 4.888 8.934 1.00 72.75 73 THR A O 1
ATOM 598 N N . PRO A 1 74 ? -2.360 3.782 9.831 1.00 72.44 74 PRO A N 1
ATOM 599 C CA . PRO A 1 74 ? -2.736 3.133 8.571 1.00 72.44 74 PRO A CA 1
ATOM 600 C C . PRO A 1 74 ? -3.133 4.130 7.474 1.00 72.44 74 PRO A C 1
ATOM 602 O O . PRO A 1 74 ? -2.698 3.988 6.334 1.00 72.44 74 PRO A O 1
ATOM 605 N N . GLN A 1 75 ? -3.891 5.178 7.818 1.00 73.44 75 GLN A N 1
ATOM 606 C CA . GLN A 1 75 ? -4.279 6.234 6.874 1.00 73.44 75 GLN A CA 1
ATOM 607 C C . GLN A 1 75 ? -3.035 6.935 6.305 1.00 73.44 75 GLN A C 1
ATOM 609 O O . GLN A 1 75 ? -2.882 7.064 5.093 1.00 73.44 75 GLN A O 1
ATOM 614 N N . TYR A 1 76 ? -2.097 7.295 7.184 1.00 73.62 76 TYR A N 1
ATOM 615 C CA . TYR A 1 76 ? -0.828 7.923 6.816 1.00 73.62 76 TYR A CA 1
ATOM 616 C C . TYR A 1 76 ? 0.060 7.027 5.932 1.00 73.62 76 TYR A C 1
ATOM 618 O O . TYR A 1 76 ? 0.698 7.503 4.991 1.00 73.62 76 TYR A O 1
ATOM 626 N N . LEU A 1 77 ? 0.096 5.718 6.200 1.00 74.38 77 LEU A N 1
ATOM 627 C CA . LEU A 1 77 ? 0.801 4.745 5.358 1.00 74.38 77 LEU A CA 1
ATOM 628 C C . LEU A 1 77 ? 0.144 4.603 3.979 1.00 74.38 77 LEU A C 1
ATOM 630 O O . LEU A 1 77 ? 0.853 4.528 2.974 1.00 74.38 77 LEU A O 1
ATOM 634 N N . GLY A 1 78 ? -1.190 4.634 3.915 1.00 75.44 78 GLY A N 1
ATOM 635 C CA . GLY A 1 78 ? -1.942 4.686 2.659 1.00 75.44 78 GLY A CA 1
ATOM 636 C C . GLY A 1 78 ? -1.606 5.930 1.833 1.00 75.44 78 GLY A C 1
ATOM 637 O O . GLY A 1 78 ? -1.295 5.825 0.645 1.00 75.44 78 GLY A O 1
ATOM 638 N N . ASP A 1 79 ? -1.550 7.096 2.478 1.00 79.38 79 ASP A N 1
ATOM 639 C CA . ASP A 1 79 ? -1.179 8.361 1.834 1.00 79.38 79 ASP A CA 1
ATOM 640 C C . ASP A 1 79 ? 0.270 8.362 1.320 1.00 79.38 79 ASP A C 1
ATOM 642 O O . ASP A 1 79 ? 0.568 9.001 0.311 1.00 79.38 79 ASP A O 1
ATOM 646 N N . LYS A 1 80 ? 1.183 7.615 1.956 1.00 78.62 80 LYS A N 1
ATOM 647 C CA . LYS A 1 80 ? 2.552 7.402 1.447 1.00 78.62 80 LYS A CA 1
ATOM 648 C C . LYS A 1 80 ? 2.613 6.455 0.243 1.00 78.62 80 LYS A C 1
ATOM 650 O O . LYS A 1 80 ? 3.484 6.631 -0.614 1.00 78.62 80 LYS A O 1
ATOM 655 N N . LEU A 1 81 ? 1.731 5.456 0.173 1.00 80.31 81 LEU A N 1
ATOM 656 C CA . LEU A 1 81 ? 1.673 4.475 -0.921 1.00 80.31 81 LEU A CA 1
ATOM 657 C C . LEU A 1 81 ? 1.105 5.078 -2.218 1.00 80.31 81 LEU A C 1
ATOM 659 O O . LEU A 1 81 ? 1.591 4.776 -3.308 1.00 80.31 81 LEU A O 1
ATOM 663 N N . LEU A 1 82 ? 0.147 6.001 -2.121 1.00 78.06 82 LEU A N 1
ATOM 664 C CA . LEU A 1 82 ? -0.491 6.650 -3.278 1.00 78.06 82 LEU A CA 1
ATOM 665 C C . LEU A 1 82 ? 0.510 7.324 -4.254 1.00 78.06 82 LEU A C 1
ATOM 667 O O . LEU A 1 82 ? 0.488 7.023 -5.454 1.00 78.06 82 LEU A O 1
ATOM 671 N N . PRO A 1 83 ? 1.437 8.190 -3.793 1.00 84.19 83 PRO A N 1
ATOM 672 C CA . PRO A 1 83 ? 2.490 8.757 -4.634 1.00 84.19 83 PRO A CA 1
ATOM 673 C C . PRO A 1 83 ? 3.463 7.712 -5.183 1.00 84.19 83 PRO A C 1
ATOM 675 O O . PRO A 1 83 ? 4.097 7.942 -6.211 1.00 84.19 83 PRO A O 1
ATOM 678 N N . LEU A 1 84 ? 3.632 6.582 -4.496 1.00 84.88 84 LEU A N 1
ATOM 679 C CA . LEU A 1 84 ? 4.534 5.520 -4.927 1.00 84.88 84 LEU A CA 1
ATOM 680 C C . LEU A 1 84 ? 3.983 4.811 -6.170 1.00 84.88 84 LEU A C 1
ATOM 682 O O . LEU A 1 84 ? 4.699 4.657 -7.160 1.00 84.88 84 LEU A O 1
ATOM 686 N N . SER A 1 85 ? 2.693 4.472 -6.149 1.00 86.50 85 SER A N 1
ATOM 687 C CA . SER A 1 85 ? 1.985 3.883 -7.289 1.00 86.50 85 SER A CA 1
ATOM 688 C C . SER A 1 85 ? 2.042 4.788 -8.528 1.00 86.50 85 SER A C 1
ATOM 690 O O . SER A 1 85 ? 2.363 4.335 -9.630 1.00 86.50 85 SER A O 1
ATOM 692 N N . SER A 1 86 ? 1.824 6.099 -8.361 1.00 88.81 86 SER A N 1
ATOM 693 C CA . SER A 1 86 ? 1.907 7.049 -9.479 1.00 88.81 86 SER A CA 1
ATOM 694 C C . SER A 1 86 ? 3.329 7.186 -10.036 1.00 88.81 86 SER A C 1
ATOM 696 O O . SER A 1 86 ? 3.511 7.172 -11.254 1.00 88.81 86 SER A O 1
ATOM 698 N N . ARG A 1 87 ? 4.352 7.237 -9.174 1.00 89.62 87 ARG A N 1
ATOM 699 C CA . ARG A 1 87 ? 5.764 7.299 -9.591 1.00 89.62 87 ARG A CA 1
ATOM 700 C C . ARG A 1 87 ? 6.198 6.061 -10.372 1.00 89.62 87 ARG A C 1
ATOM 702 O O . ARG A 1 87 ? 6.855 6.208 -11.400 1.00 89.62 87 ARG A O 1
ATOM 709 N N . LEU A 1 88 ? 5.807 4.862 -9.933 1.00 90.81 88 LEU A N 1
ATOM 710 C CA . LEU A 1 88 ? 6.118 3.618 -10.647 1.00 90.81 88 LEU A CA 1
ATOM 711 C C . LEU A 1 88 ? 5.447 3.573 -12.028 1.00 90.81 88 LEU A C 1
ATOM 713 O O . LEU A 1 88 ? 6.088 3.176 -12.999 1.00 90.81 88 LEU A O 1
ATOM 717 N N . LYS A 1 89 ? 4.205 4.062 -12.153 1.00 92.31 89 LYS A N 1
ATOM 718 C CA . LYS A 1 89 ? 3.524 4.189 -13.455 1.00 92.31 89 LYS A CA 1
ATOM 719 C C . LYS A 1 89 ? 4.256 5.137 -14.405 1.00 92.31 89 LYS A C 1
ATOM 721 O O . LYS A 1 89 ? 4.441 4.801 -15.571 1.00 92.31 89 LYS A O 1
ATOM 726 N N . VAL A 1 90 ? 4.708 6.292 -13.916 1.00 93.44 90 VAL A N 1
ATOM 727 C CA . VAL A 1 90 ? 5.486 7.248 -14.727 1.00 93.44 90 VAL A CA 1
ATOM 728 C C . VAL A 1 90 ? 6.824 6.645 -15.160 1.00 93.44 90 VAL A C 1
ATOM 730 O O . VAL A 1 90 ? 7.222 6.790 -16.316 1.00 93.44 90 VAL A O 1
ATOM 733 N N . ALA A 1 91 ? 7.506 5.929 -14.263 1.00 92.31 91 ALA A N 1
ATOM 734 C CA . ALA A 1 91 ? 8.753 5.245 -14.590 1.00 92.31 91 ALA A CA 1
ATOM 735 C C . ALA A 1 91 ? 8.551 4.166 -15.665 1.00 92.31 91 ALA A C 1
ATOM 737 O O . ALA A 1 91 ? 9.340 4.075 -16.604 1.00 92.31 91 ALA A O 1
ATOM 738 N N . LEU A 1 92 ? 7.466 3.393 -15.568 1.00 94.00 92 LEU A N 1
ATOM 739 C CA . LEU A 1 92 ? 7.095 2.387 -16.561 1.00 94.00 92 LEU A CA 1
ATOM 740 C C . LEU A 1 92 ? 6.847 3.010 -17.939 1.00 94.00 92 LEU A C 1
ATOM 742 O O . LEU A 1 92 ? 7.347 2.507 -18.943 1.00 94.00 92 LEU A O 1
ATOM 746 N N . GLU A 1 93 ? 6.109 4.119 -17.987 1.00 95.00 93 GLU A N 1
ATOM 747 C CA . GLU A 1 93 ? 5.850 4.837 -19.236 1.00 95.00 93 GLU A CA 1
ATOM 748 C C . GLU A 1 93 ? 7.134 5.420 -19.832 1.00 95.00 93 GLU A C 1
ATOM 750 O O . GLU A 1 93 ? 7.356 5.339 -21.036 1.00 95.00 93 GLU A O 1
ATOM 755 N N . THR A 1 94 ? 8.037 5.916 -18.985 1.00 93.56 94 THR A N 1
ATOM 756 C CA . THR A 1 94 ? 9.359 6.389 -19.415 1.00 93.56 94 THR A CA 1
ATOM 757 C C . THR A 1 94 ? 10.156 5.267 -20.085 1.00 93.56 94 THR A C 1
ATOM 759 O O . THR A 1 94 ? 10.669 5.460 -21.184 1.00 93.56 94 THR A O 1
ATOM 762 N N . VAL A 1 95 ? 10.213 4.075 -19.480 1.00 94.06 95 VAL A N 1
ATOM 763 C CA . VAL A 1 95 ? 10.894 2.904 -20.066 1.00 94.06 95 VAL A CA 1
ATOM 764 C C . VAL A 1 95 ? 10.267 2.506 -21.408 1.00 94.06 95 VAL A C 1
ATOM 766 O O . VAL A 1 95 ? 10.995 2.233 -22.358 1.00 94.06 95 VAL A O 1
ATOM 769 N N . ARG A 1 96 ? 8.932 2.545 -21.529 1.00 94.19 96 ARG A N 1
ATOM 770 C CA . ARG A 1 96 ? 8.232 2.272 -22.801 1.00 94.19 96 ARG A CA 1
ATOM 771 C C . ARG A 1 96 ? 8.586 3.285 -23.885 1.00 94.19 96 ARG A C 1
ATOM 773 O O . ARG A 1 96 ? 8.868 2.895 -25.012 1.00 94.19 96 ARG A O 1
ATOM 780 N N . LYS A 1 97 ? 8.627 4.576 -23.548 1.00 93.44 97 LYS A N 1
ATOM 781 C CA . LYS A 1 97 ? 9.039 5.624 -24.492 1.00 93.44 97 LYS A CA 1
ATOM 782 C C . LYS A 1 97 ? 10.497 5.501 -24.910 1.00 93.44 97 LYS A C 1
ATOM 784 O O . LYS A 1 97 ? 10.810 5.742 -26.071 1.00 93.44 97 LYS A O 1
ATOM 789 N N . LEU A 1 98 ? 11.379 5.085 -24.007 1.00 90.81 98 LEU A N 1
ATOM 790 C CA . LEU A 1 98 ? 12.772 4.799 -24.347 1.00 90.81 98 LEU A CA 1
ATOM 791 C C . LEU A 1 98 ? 12.895 3.621 -25.325 1.00 90.81 98 LEU A C 1
ATOM 793 O O . LEU A 1 98 ? 13.709 3.683 -26.243 1.00 90.81 98 LEU A O 1
ATOM 797 N N . ASP A 1 99 ? 12.067 2.590 -25.165 1.00 91.50 99 ASP A N 1
ATOM 798 C CA . ASP A 1 99 ? 12.003 1.454 -26.089 1.00 91.50 99 ASP A CA 1
ATOM 799 C C . ASP A 1 99 ? 11.472 1.869 -27.477 1.00 91.50 99 ASP A C 1
ATOM 801 O O . ASP A 1 99 ? 12.074 1.548 -28.501 1.00 91.50 99 ASP A O 1
ATOM 805 N N . GLU A 1 100 ? 10.424 2.703 -27.535 1.00 91.94 100 GLU A N 1
ATOM 806 C CA . GLU A 1 100 ? 9.940 3.300 -28.792 1.00 91.94 100 GLU A CA 1
ATOM 807 C C . GLU A 1 100 ? 11.053 4.094 -29.507 1.00 91.94 100 GLU A C 1
ATOM 809 O O . GLU A 1 100 ? 11.272 3.925 -30.709 1.00 91.94 100 GLU A O 1
ATOM 814 N N . ILE A 1 101 ? 11.811 4.916 -28.772 1.00 89.50 101 ILE A N 1
ATOM 815 C CA . ILE A 1 101 ? 12.943 5.684 -29.320 1.00 89.50 101 ILE A CA 1
ATOM 816 C C . ILE A 1 101 ? 14.033 4.755 -29.866 1.00 89.50 101 ILE A C 1
ATOM 818 O O . ILE A 1 101 ? 14.586 5.030 -30.932 1.00 89.50 101 ILE A O 1
ATOM 822 N N . ASN A 1 102 ? 14.317 3.645 -29.183 1.00 90.19 102 ASN A N 1
ATOM 823 C CA . ASN A 1 102 ? 15.276 2.648 -29.653 1.00 90.19 102 ASN A CA 1
ATOM 824 C C . ASN A 1 102 ? 14.857 2.057 -31.007 1.00 90.19 102 ASN A C 1
ATOM 826 O O . ASN A 1 102 ? 15.649 2.062 -31.951 1.00 90.19 102 ASN A O 1
ATOM 830 N N . THR A 1 103 ? 13.588 1.655 -31.150 1.00 89.50 103 THR A N 1
ATOM 831 C CA . THR A 1 103 ? 13.070 1.152 -32.437 1.00 89.50 103 THR A CA 1
ATOM 832 C C . THR A 1 103 ? 13.133 2.213 -33.540 1.00 89.50 103 THR A C 1
ATOM 834 O O . THR A 1 103 ? 13.502 1.921 -34.681 1.00 89.50 103 THR A O 1
ATOM 837 N N . PHE A 1 104 ? 12.854 3.477 -33.204 1.00 88.81 104 PHE A N 1
ATOM 838 C CA . PHE A 1 104 ? 12.962 4.591 -34.141 1.00 88.81 104 PHE A CA 1
ATOM 839 C C . PHE A 1 104 ? 14.412 4.807 -34.598 1.00 88.81 104 PHE A C 1
ATOM 841 O O . PHE A 1 104 ? 14.663 4.933 -35.798 1.00 88.81 104 PHE A O 1
ATOM 848 N N . PHE A 1 105 ? 15.384 4.793 -33.686 1.00 86.19 105 PHE A N 1
ATOM 849 C CA . PHE A 1 105 ? 16.800 4.958 -34.025 1.00 86.19 105 PHE A CA 1
ATOM 850 C C . PHE A 1 105 ? 17.365 3.784 -34.825 1.00 86.19 105 PHE A C 1
ATOM 852 O O . PHE A 1 105 ? 18.136 4.019 -35.760 1.00 86.19 105 PHE A O 1
ATOM 859 N N . GLN A 1 106 ? 16.927 2.555 -34.545 1.00 86.12 106 GLN A N 1
ATOM 860 C CA . GLN A 1 106 ? 17.237 1.389 -35.373 1.00 86.12 106 GLN A CA 1
ATOM 861 C C . GLN A 1 106 ? 16.693 1.568 -36.798 1.00 86.12 106 GLN A C 1
ATOM 863 O O . GLN A 1 106 ? 17.440 1.414 -37.762 1.00 86.12 106 GLN A O 1
ATOM 868 N N . SER A 1 107 ? 15.431 1.997 -36.952 1.00 88.06 107 SER A N 1
ATOM 869 C CA . SER A 1 107 ? 14.813 2.219 -38.274 1.00 88.06 107 SER A CA 1
ATOM 870 C C . SER A 1 107 ? 15.523 3.288 -39.116 1.00 88.06 107 SER A C 1
ATOM 872 O O . SER A 1 107 ? 15.465 3.268 -40.345 1.00 88.06 107 SER A O 1
ATOM 874 N N . LYS A 1 108 ? 16.204 4.232 -38.456 1.00 86.50 108 LYS A N 1
ATOM 875 C CA . LYS A 1 108 ? 16.979 5.307 -39.085 1.00 86.50 108 LYS A CA 1
ATOM 876 C C . LYS A 1 108 ? 18.457 4.957 -39.289 1.00 86.50 108 LYS A C 1
ATOM 878 O O . LYS A 1 108 ? 19.188 5.780 -39.830 1.00 86.50 108 LYS A O 1
ATOM 883 N N . GLY A 1 109 ? 18.895 3.766 -38.877 1.00 80.88 109 GLY A N 1
ATOM 884 C CA . GLY A 1 109 ? 20.282 3.315 -39.010 1.00 80.88 109 GLY A CA 1
ATOM 885 C C . GLY A 1 109 ? 21.261 3.974 -38.031 1.00 80.88 109 GLY A C 1
ATOM 886 O O . GLY A 1 109 ? 22.467 3.920 -38.253 1.00 80.88 109 GLY A O 1
ATOM 887 N N . PHE A 1 110 ? 20.771 4.597 -36.952 1.00 79.56 110 PHE A N 1
ATOM 888 C CA . PHE A 1 110 ? 21.621 5.202 -35.915 1.00 79.56 110 PHE A CA 1
ATOM 889 C C . PHE A 1 110 ? 22.174 4.182 -34.910 1.00 79.56 110 PHE A C 1
ATOM 891 O O . PHE A 1 110 ? 23.037 4.525 -34.104 1.00 79.56 110 PHE A O 1
ATOM 898 N N . MET A 1 111 ? 21.680 2.941 -34.934 1.00 79.25 111 MET A N 1
ATOM 899 C CA . MET A 1 111 ? 22.100 1.860 -34.042 1.00 79.25 111 MET A CA 1
ATOM 900 C C . MET A 1 111 ? 22.364 0.579 -34.823 1.00 79.25 111 MET A C 1
ATOM 902 O O . MET A 1 111 ? 21.701 0.306 -35.824 1.00 79.25 111 MET A O 1
ATOM 906 N N . THR A 1 112 ? 23.329 -0.210 -34.346 1.00 84.25 112 THR A N 1
ATOM 907 C CA . THR A 1 112 ? 23.516 -1.580 -34.826 1.00 84.25 112 THR A CA 1
ATOM 908 C C . THR A 1 112 ? 22.395 -2.473 -34.298 1.00 84.25 112 THR A C 1
ATOM 910 O O . THR A 1 112 ? 21.782 -2.169 -33.271 1.00 84.25 112 THR A O 1
ATOM 913 N N . ASP A 1 113 ? 22.124 -3.574 -34.996 1.00 86.19 113 ASP A N 1
ATOM 914 C CA . ASP A 1 113 ? 21.094 -4.532 -34.582 1.00 86.19 113 ASP A CA 1
ATOM 915 C C . ASP A 1 113 ? 21.407 -5.135 -33.200 1.00 86.19 113 ASP A C 1
ATOM 917 O O . ASP A 1 113 ? 20.538 -5.188 -32.334 1.00 86.19 113 ASP A O 1
ATOM 921 N N . ASP A 1 114 ? 22.685 -5.450 -32.951 1.00 86.81 114 ASP A N 1
ATOM 922 C CA . ASP A 1 114 ? 23.183 -5.947 -31.661 1.00 86.81 114 ASP A CA 1
ATOM 923 C C . ASP A 1 114 ? 23.005 -4.920 -30.525 1.00 86.81 114 ASP A C 1
ATOM 925 O O . ASP A 1 114 ? 22.471 -5.249 -29.463 1.00 86.81 114 ASP A O 1
ATOM 929 N N . ASP A 1 115 ? 23.369 -3.647 -30.748 1.00 85.06 115 ASP A N 1
ATOM 930 C CA . ASP A 1 115 ? 23.170 -2.587 -29.748 1.00 85.06 115 ASP A CA 1
ATOM 931 C C . ASP A 1 115 ? 21.672 -2.347 -29.464 1.00 85.06 115 ASP A C 1
ATOM 933 O O . ASP A 1 115 ? 21.297 -2.140 -28.307 1.00 85.06 115 ASP A O 1
ATOM 937 N N . SER A 1 116 ? 20.816 -2.390 -30.496 1.00 87.38 116 SER A N 1
ATOM 938 C CA . SER A 1 116 ? 19.358 -2.233 -30.357 1.00 87.38 116 SER A CA 1
ATOM 939 C C . SER A 1 116 ? 18.745 -3.386 -29.563 1.00 87.38 116 SER A C 1
ATOM 941 O O . SER A 1 116 ? 17.987 -3.159 -28.617 1.00 87.38 116 SER A O 1
ATOM 943 N N . GLN A 1 117 ? 19.109 -4.628 -29.894 1.00 90.12 117 GLN A N 1
ATOM 944 C CA . GLN A 1 117 ? 18.607 -5.817 -29.211 1.00 90.12 117 GLN A CA 1
ATOM 945 C C . GLN A 1 117 ? 19.061 -5.865 -27.750 1.00 90.12 117 GLN A C 1
ATOM 947 O O . GLN A 1 117 ? 18.277 -6.210 -26.858 1.00 90.12 117 GLN A O 1
ATOM 952 N N . ARG A 1 118 ? 20.314 -5.482 -27.482 1.00 89.00 118 ARG A N 1
ATOM 953 C CA . ARG A 1 118 ? 20.828 -5.377 -26.117 1.00 89.00 118 ARG A CA 1
ATOM 954 C C . ARG A 1 118 ? 20.050 -4.338 -25.316 1.00 89.00 118 ARG A C 1
ATOM 956 O O . ARG A 1 118 ? 19.610 -4.642 -24.212 1.00 89.00 118 ARG A O 1
ATOM 963 N N . PHE A 1 119 ? 19.833 -3.145 -25.868 1.00 89.75 119 PHE A N 1
ATOM 964 C CA . PHE A 1 119 ? 19.052 -2.104 -25.198 1.00 89.75 119 PHE A CA 1
ATOM 965 C C . PHE A 1 119 ? 17.606 -2.542 -24.923 1.00 89.75 119 PHE A C 1
ATOM 967 O O . PHE A 1 119 ? 17.119 -2.371 -23.805 1.00 89.75 119 PHE A O 1
ATOM 974 N N . ALA A 1 120 ? 16.943 -3.163 -25.903 1.00 91.25 120 ALA A N 1
ATOM 975 C CA . ALA A 1 120 ? 15.582 -3.678 -25.754 1.00 91.25 120 ALA A CA 1
ATOM 976 C C . ALA A 1 120 ? 15.488 -4.754 -24.658 1.00 91.25 120 ALA A C 1
ATOM 978 O O . ALA A 1 120 ? 14.538 -4.772 -23.875 1.00 91.25 120 ALA A O 1
ATOM 979 N N . SER A 1 121 ? 16.503 -5.617 -24.544 1.00 92.12 121 SER A N 1
ATOM 980 C CA . SER A 1 121 ? 16.580 -6.634 -23.487 1.00 92.12 121 SER A CA 1
ATOM 981 C C . SER A 1 121 ? 16.660 -6.002 -22.092 1.00 92.12 121 SER A C 1
ATOM 983 O O . SER A 1 121 ? 15.950 -6.425 -21.177 1.00 92.12 121 SER A O 1
ATOM 985 N N . GLU A 1 122 ? 17.456 -4.940 -21.935 1.00 91.50 122 GLU A N 1
ATOM 986 C CA . GLU A 1 122 ? 17.524 -4.178 -20.682 1.00 91.50 122 GLU A CA 1
ATOM 987 C C . GLU A 1 122 ? 16.204 -3.460 -20.371 1.00 91.50 122 GLU A C 1
ATOM 989 O O . GLU A 1 122 ? 15.732 -3.494 -19.233 1.00 91.50 122 GLU A O 1
ATOM 994 N N . MET A 1 123 ? 15.556 -2.850 -21.371 1.00 93.56 123 MET A N 1
ATOM 995 C CA . MET A 1 123 ? 14.249 -2.211 -21.170 1.00 93.56 123 MET A CA 1
ATOM 996 C C . MET A 1 123 ? 13.175 -3.228 -20.784 1.00 93.56 123 MET A C 1
ATOM 998 O O . MET A 1 123 ? 12.369 -2.950 -19.896 1.00 93.56 123 MET A O 1
ATOM 1002 N N . ALA A 1 124 ? 13.185 -4.423 -21.378 1.00 94.31 124 ALA A N 1
ATOM 1003 C CA . ALA A 1 124 ? 12.279 -5.507 -21.010 1.00 94.31 124 ALA A CA 1
ATOM 1004 C C . ALA A 1 124 ? 12.491 -5.965 -19.556 1.00 94.31 124 ALA A C 1
ATOM 1006 O O . ALA A 1 124 ? 11.517 -6.157 -18.817 1.00 94.31 124 ALA A O 1
ATOM 1007 N N . TYR A 1 125 ? 13.749 -6.077 -19.117 1.00 93.88 125 TYR A N 1
ATOM 1008 C CA . TYR A 1 125 ? 14.086 -6.364 -17.722 1.00 93.88 125 TYR A CA 1
ATOM 1009 C C . TYR A 1 125 ? 13.562 -5.273 -16.776 1.00 93.88 125 TYR A C 1
ATOM 1011 O O . TYR A 1 125 ? 12.882 -5.573 -15.788 1.00 93.88 125 TYR A O 1
ATOM 1019 N N . TYR A 1 126 ? 13.810 -4.001 -17.091 1.00 93.62 126 TYR A N 1
ATOM 1020 C CA . TYR A 1 126 ? 13.338 -2.876 -16.285 1.00 93.62 126 TYR A CA 1
ATOM 1021 C C . TYR A 1 126 ? 11.816 -2.779 -16.236 1.00 93.62 126 TYR A C 1
ATOM 1023 O O . TYR A 1 126 ? 11.258 -2.600 -15.154 1.00 93.62 126 TYR A O 1
ATOM 1031 N N . LYS A 1 127 ? 11.136 -2.973 -17.367 1.00 94.75 127 LYS A N 1
ATOM 1032 C CA . LYS A 1 127 ? 9.674 -3.023 -17.453 1.00 94.75 127 LYS A CA 1
ATOM 1033 C C . LYS A 1 127 ? 9.109 -4.087 -16.513 1.00 94.75 127 LYS A C 1
ATOM 1035 O O . LYS A 1 127 ? 8.302 -3.765 -15.645 1.00 94.75 127 LYS A O 1
ATOM 1040 N N . THR A 1 128 ? 9.606 -5.319 -16.628 1.00 95.25 128 THR A N 1
ATOM 1041 C CA . THR A 1 128 ? 9.185 -6.450 -15.785 1.00 95.25 128 THR A CA 1
ATOM 1042 C C . THR A 1 128 ? 9.433 -6.161 -14.302 1.00 95.25 128 THR A C 1
ATOM 1044 O O . THR A 1 128 ? 8.591 -6.440 -13.450 1.00 95.25 128 THR A O 1
ATOM 1047 N N . THR A 1 129 ? 10.573 -5.547 -13.980 1.00 94.06 129 THR A N 1
ATOM 1048 C CA . THR A 1 129 ? 10.939 -5.201 -12.601 1.00 94.06 129 THR A CA 1
ATOM 1049 C C . THR A 1 129 ? 10.008 -4.132 -12.012 1.00 94.06 129 THR A C 1
ATOM 1051 O O . THR A 1 129 ? 9.517 -4.295 -10.895 1.00 94.06 129 THR A O 1
ATOM 1054 N N . ILE A 1 130 ? 9.709 -3.062 -12.759 1.00 94.38 130 ILE A N 1
ATOM 1055 C CA . ILE A 1 130 ? 8.789 -1.993 -12.329 1.00 94.38 130 ILE A CA 1
ATOM 1056 C C . ILE A 1 130 ? 7.351 -2.518 -12.199 1.00 94.38 130 ILE A C 1
ATOM 1058 O O . ILE A 1 130 ? 6.640 -2.139 -11.266 1.00 94.38 130 ILE A O 1
ATOM 1062 N N . GLU A 1 131 ? 6.916 -3.409 -13.091 1.00 94.81 131 GLU A N 1
ATOM 1063 C CA . GLU A 1 131 ? 5.614 -4.083 -12.993 1.00 94.81 131 GLU A CA 1
ATOM 1064 C C . GLU A 1 131 ? 5.540 -4.956 -11.726 1.00 94.81 131 GLU A C 1
ATOM 1066 O O . GLU A 1 131 ? 4.565 -4.876 -10.976 1.00 94.81 131 GLU A O 1
ATOM 1071 N N . GLY A 1 132 ? 6.607 -5.696 -11.402 1.00 93.94 132 GLY A N 1
ATOM 1072 C CA . GLY A 1 132 ? 6.721 -6.456 -10.151 1.00 93.94 132 GLY A CA 1
ATOM 1073 C C . GLY A 1 132 ? 6.669 -5.578 -8.893 1.00 93.94 132 GLY A C 1
ATOM 1074 O O . GLY A 1 132 ? 5.998 -5.915 -7.910 1.00 93.94 132 GLY A O 1
ATOM 1075 N N . TYR A 1 133 ? 7.322 -4.415 -8.924 1.00 93.31 133 TYR A N 1
ATOM 1076 C CA . TYR A 1 133 ? 7.226 -3.418 -7.856 1.00 93.31 133 TYR A CA 1
ATOM 1077 C C . TYR A 1 133 ? 5.825 -2.834 -7.729 1.00 93.31 133 TYR A C 1
ATOM 1079 O O . TYR A 1 133 ? 5.312 -2.744 -6.617 1.00 93.31 133 TYR A O 1
ATOM 1087 N N . SER A 1 134 ? 5.179 -2.505 -8.848 1.00 92.44 134 SER A N 1
ATOM 1088 C CA . SER A 1 134 ? 3.795 -2.020 -8.854 1.00 92.44 134 SER A CA 1
ATOM 1089 C C . SER A 1 134 ? 2.873 -3.046 -8.203 1.00 92.44 134 SER A C 1
ATOM 1091 O O . SER A 1 134 ? 2.070 -2.697 -7.341 1.00 92.44 134 SER A O 1
ATOM 1093 N N . LYS A 1 135 ? 3.071 -4.33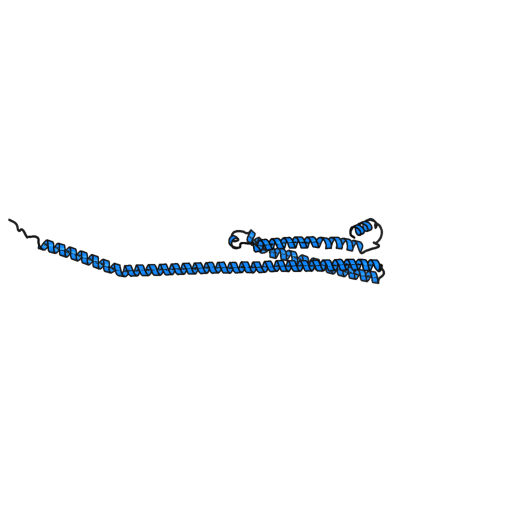6 -8.509 1.00 93.44 135 LYS A N 1
ATOM 1094 C CA . LYS A 1 135 ? 2.292 -5.404 -7.885 1.00 93.44 135 LYS A CA 1
ATOM 1095 C C . LYS A 1 135 ? 2.540 -5.530 -6.385 1.00 93.44 135 LYS A C 1
ATOM 1097 O O . LYS A 1 135 ? 1.613 -5.785 -5.623 1.00 93.44 135 LYS A O 1
ATOM 1102 N N . SER A 1 136 ? 3.781 -5.334 -5.953 1.00 91.94 136 SER A N 1
ATOM 1103 C CA . SER A 1 136 ? 4.139 -5.349 -4.533 1.00 91.94 136 SER A CA 1
ATOM 1104 C C . SER A 1 136 ? 3.493 -4.183 -3.779 1.00 91.94 136 SER A C 1
ATOM 1106 O O . SER A 1 136 ? 2.984 -4.375 -2.678 1.00 91.94 136 SER A O 1
ATOM 1108 N N . VAL A 1 137 ? 3.450 -2.993 -4.385 1.00 91.25 137 VAL A N 1
ATOM 1109 C CA . VAL A 1 137 ? 2.769 -1.817 -3.825 1.00 91.25 137 VAL A CA 1
ATOM 1110 C C . VAL A 1 137 ? 1.262 -2.052 -3.717 1.00 91.25 137 VAL A C 1
ATOM 1112 O O . VAL A 1 137 ? 0.711 -1.796 -2.655 1.00 91.25 137 VAL A O 1
ATOM 1115 N N . GLU A 1 138 ? 0.613 -2.642 -4.728 1.00 90.94 138 GLU A N 1
ATOM 1116 C CA . GLU A 1 138 ? -0.811 -3.029 -4.649 1.00 90.94 138 GLU A CA 1
ATOM 1117 C C . GLU A 1 138 ? -1.099 -3.983 -3.478 1.00 90.94 138 GLU A C 1
ATOM 1119 O O . GLU A 1 138 ? -2.112 -3.856 -2.790 1.00 90.94 138 GLU A O 1
ATOM 1124 N N . VAL A 1 139 ? -0.205 -4.946 -3.223 1.00 91.44 139 VAL A N 1
ATOM 1125 C CA . VAL A 1 139 ? -0.340 -5.859 -2.077 1.00 91.44 139 VAL A CA 1
ATOM 1126 C C . VAL A 1 139 ? -0.232 -5.095 -0.756 1.00 91.44 139 VAL A C 1
ATOM 1128 O O . VAL A 1 139 ? -1.009 -5.356 0.163 1.00 91.44 139 VAL A O 1
ATOM 1131 N N . LEU A 1 140 ? 0.702 -4.145 -0.646 1.00 89.00 140 LEU A N 1
ATOM 1132 C CA . LEU A 1 140 ? 0.841 -3.298 0.542 1.00 89.00 140 LEU A CA 1
ATOM 1133 C C . LEU A 1 140 ? -0.376 -2.384 0.744 1.00 89.00 140 LEU A C 1
ATOM 1135 O O . LEU A 1 140 ? -0.861 -2.274 1.868 1.00 89.00 140 LEU A O 1
ATOM 1139 N N . GLU A 1 141 ? -0.915 -1.795 -0.323 1.00 88.38 141 GLU A N 1
ATOM 1140 C CA . GLU A 1 141 ? -2.159 -1.013 -0.289 1.00 88.38 141 GLU A CA 1
ATOM 1141 C C . GLU A 1 141 ? -3.334 -1.860 0.218 1.00 88.38 141 GLU A C 1
ATOM 1143 O O . GLU A 1 141 ? -4.074 -1.432 1.106 1.00 88.38 141 GLU A O 1
ATOM 1148 N N . GLY A 1 142 ? -3.469 -3.095 -0.279 1.00 86.06 142 GLY A N 1
ATOM 1149 C CA . GLY A 1 142 ? -4.481 -4.041 0.190 1.00 86.06 142 GLY A CA 1
ATOM 1150 C C . GLY A 1 142 ? -4.333 -4.386 1.674 1.00 86.06 142 GLY A C 1
ATOM 1151 O O . GLY A 1 142 ? -5.328 -4.407 2.400 1.00 86.06 142 GLY A O 1
ATOM 1152 N N . LYS A 1 143 ? -3.096 -4.593 2.149 1.00 86.94 143 LYS A N 1
ATOM 1153 C CA . LYS A 1 143 ? -2.813 -4.815 3.577 1.00 86.94 143 LYS A CA 1
ATOM 1154 C C . LYS A 1 143 ? -3.229 -3.611 4.424 1.00 86.94 143 LYS A C 1
ATOM 1156 O O . LYS A 1 143 ? -3.942 -3.793 5.404 1.00 86.94 143 LYS A O 1
ATOM 1161 N N . VAL A 1 144 ? -2.827 -2.398 4.040 1.00 87.12 144 VAL A N 1
ATOM 1162 C CA . VAL A 1 144 ? -3.178 -1.165 4.768 1.00 87.12 144 VAL A CA 1
ATOM 1163 C C . VAL A 1 144 ? -4.691 -0.982 4.842 1.00 87.12 144 VAL A C 1
ATOM 1165 O O . VAL A 1 144 ? -5.221 -0.730 5.923 1.00 87.12 144 VAL A O 1
ATOM 1168 N N . LYS A 1 145 ? -5.399 -1.190 3.727 1.00 86.19 145 LYS A N 1
ATOM 1169 C CA . LYS A 1 145 ? -6.862 -1.127 3.697 1.00 86.19 145 LYS A CA 1
ATOM 1170 C C . LYS A 1 145 ? -7.505 -2.152 4.633 1.00 86.19 145 LYS A C 1
ATOM 1172 O O . LYS A 1 145 ? -8.383 -1.790 5.408 1.00 86.19 145 LYS A O 1
ATOM 1177 N N . GLY A 1 146 ? -7.028 -3.398 4.616 1.00 83.56 146 GLY A N 1
ATOM 1178 C CA . GLY A 1 146 ? -7.522 -4.441 5.517 1.00 83.56 146 GLY A CA 1
ATOM 1179 C C . GLY A 1 146 ? -7.347 -4.091 7.000 1.00 83.56 146 GLY A C 1
ATOM 1180 O O . GLY A 1 146 ? -8.234 -4.372 7.801 1.00 83.56 146 GLY A O 1
ATOM 1181 N N . ILE A 1 147 ? -6.244 -3.426 7.366 1.00 82.31 147 ILE A N 1
ATOM 1182 C CA . ILE A 1 147 ? -6.024 -2.932 8.736 1.00 82.31 147 ILE A CA 1
ATOM 1183 C C . ILE A 1 147 ? -7.026 -1.831 9.077 1.00 82.31 147 ILE A C 1
ATOM 1185 O O . ILE A 1 147 ? -7.635 -1.881 10.142 1.00 82.31 147 ILE A O 1
ATOM 1189 N N . SER A 1 148 ? -7.208 -0.848 8.191 1.00 82.31 148 SER A N 1
ATOM 1190 C CA . SER A 1 148 ? -8.187 0.224 8.391 1.00 82.31 148 SER A CA 1
ATOM 1191 C C . SER A 1 148 ? -9.602 -0.325 8.588 1.00 82.31 148 SER A C 1
ATOM 1193 O O . SER A 1 148 ? -10.299 0.119 9.499 1.00 82.31 148 SER A O 1
ATOM 1195 N N . ASP A 1 149 ? -10.003 -1.320 7.794 1.00 84.25 149 ASP A N 1
ATOM 1196 C CA . ASP A 1 149 ? -11.316 -1.959 7.907 1.00 84.25 149 ASP A CA 1
ATOM 1197 C C . ASP A 1 149 ? -11.460 -2.713 9.242 1.00 84.25 149 ASP A C 1
ATOM 1199 O O . ASP A 1 149 ? -12.455 -2.542 9.950 1.00 84.25 149 ASP A O 1
ATOM 1203 N N . LEU A 1 150 ? -10.448 -3.496 9.640 1.00 80.94 150 LEU A N 1
ATOM 1204 C CA . LEU A 1 150 ? -10.434 -4.205 10.926 1.00 80.94 150 LEU A CA 1
ATOM 1205 C C . LEU A 1 150 ? -10.526 -3.235 12.108 1.00 80.94 150 LEU A C 1
ATOM 1207 O O . LEU A 1 150 ? -11.267 -3.472 13.062 1.00 80.94 150 LEU A O 1
ATOM 1211 N N . LEU A 1 151 ? -9.802 -2.123 12.030 1.00 76.81 151 LEU A N 1
ATOM 1212 C CA . LEU A 1 151 ? -9.788 -1.097 13.057 1.00 76.81 151 LEU A CA 1
ATOM 1213 C C . LEU A 1 151 ? -11.137 -0.379 13.171 1.00 76.81 151 LEU A C 1
ATOM 1215 O O . LEU A 1 151 ? -11.619 -0.149 14.280 1.00 76.81 151 LEU A O 1
ATOM 1219 N N . ALA A 1 152 ? -11.782 -0.083 12.041 1.00 80.12 152 ALA A N 1
ATOM 1220 C CA . ALA A 1 152 ? -13.131 0.473 12.019 1.00 80.12 152 ALA A CA 1
ATOM 1221 C C . ALA A 1 152 ? -14.148 -0.485 12.663 1.00 80.12 152 ALA A C 1
ATOM 1223 O O . ALA A 1 152 ? -14.974 -0.057 13.472 1.00 80.12 152 ALA A O 1
ATOM 1224 N N . VAL A 1 153 ? -14.054 -1.788 12.369 1.00 81.19 153 VAL A N 1
ATOM 1225 C CA . VAL A 1 153 ? -14.892 -2.820 13.002 1.00 81.19 153 VAL A CA 1
ATOM 1226 C C . VAL A 1 153 ? -14.644 -2.882 14.511 1.00 81.19 153 VAL A C 1
ATOM 1228 O O . VAL A 1 153 ? -15.604 -2.869 15.281 1.00 81.19 153 VAL A O 1
ATOM 1231 N N . ALA A 1 154 ? -13.383 -2.896 14.951 1.00 76.38 154 ALA A N 1
ATOM 1232 C CA . ALA A 1 154 ? -13.027 -2.941 16.370 1.00 76.38 154 ALA A CA 1
ATOM 1233 C C . ALA A 1 154 ? -13.547 -1.714 17.144 1.00 76.38 154 ALA A C 1
ATOM 1235 O O . ALA A 1 154 ? -14.107 -1.856 18.233 1.00 76.38 154 ALA A O 1
ATOM 1236 N N . LEU A 1 155 ? -13.424 -0.515 16.565 1.00 75.25 155 LEU A N 1
ATOM 1237 C CA . LEU A 1 155 ? -13.966 0.717 17.144 1.00 75.25 155 LEU A CA 1
ATOM 1238 C C . LEU A 1 155 ? -15.497 0.683 17.242 1.00 75.25 155 LEU A C 1
ATOM 1240 O O . LEU A 1 155 ? -16.051 1.066 18.273 1.00 75.25 155 LEU A O 1
ATOM 1244 N N . ASN A 1 156 ? -16.182 0.190 16.206 1.00 79.38 156 ASN A N 1
ATOM 1245 C CA . ASN A 1 156 ? -17.639 0.074 16.212 1.00 79.38 156 ASN A CA 1
ATOM 1246 C C . ASN A 1 156 ? -18.134 -0.935 17.263 1.00 79.38 156 ASN A C 1
ATOM 1248 O O . ASN A 1 156 ? -19.062 -0.636 18.012 1.00 79.38 156 ASN A O 1
ATOM 1252 N N . LEU A 1 157 ? -17.478 -2.096 17.372 1.00 78.25 157 LEU A N 1
ATOM 1253 C CA . LEU A 1 157 ? -17.776 -3.094 18.404 1.00 78.25 157 LEU A CA 1
ATOM 1254 C C . LEU A 1 157 ? -17.596 -2.518 19.811 1.00 78.25 157 LEU A C 1
ATOM 1256 O O . LEU A 1 157 ? -18.461 -2.704 20.661 1.00 78.25 157 LEU A O 1
ATOM 1260 N N . LYS A 1 158 ? -16.524 -1.755 20.056 1.00 74.62 158 LYS A N 1
ATOM 1261 C CA . LYS A 1 158 ? -16.344 -1.068 21.341 1.00 74.62 158 LYS A CA 1
ATOM 1262 C C . LYS A 1 158 ? -17.474 -0.073 21.616 1.00 74.62 158 LYS A C 1
ATOM 1264 O O . LYS A 1 158 ? -17.982 -0.043 22.734 1.00 74.62 158 LYS A O 1
ATOM 1269 N N . GLY A 1 159 ? -17.878 0.714 20.618 1.00 73.81 159 GLY A N 1
ATOM 1270 C CA . GLY A 1 159 ? -19.010 1.636 20.746 1.00 73.81 159 GLY A CA 1
ATOM 1271 C C . GLY A 1 159 ? -20.299 0.922 21.165 1.00 73.81 159 GLY A C 1
ATOM 1272 O O . GLY A 1 159 ? -20.998 1.392 22.059 1.00 73.81 159 GLY A O 1
ATOM 1273 N N . GLN A 1 160 ? -20.567 -0.252 20.587 1.00 74.25 160 GLN A N 1
ATOM 1274 C CA . GLN A 1 160 ? -21.706 -1.095 20.963 1.00 74.25 160 GLN A CA 1
ATOM 1275 C C . GLN A 1 160 ? -21.581 -1.653 22.385 1.00 74.25 160 GLN A C 1
ATOM 1277 O O . GLN A 1 160 ? -22.545 -1.593 23.143 1.00 74.25 160 GLN A O 1
ATOM 1282 N N . THR A 1 161 ? -20.404 -2.146 22.782 1.00 76.62 161 THR A N 1
ATOM 1283 C CA . THR A 1 161 ? -20.172 -2.653 24.144 1.00 76.62 161 THR A CA 1
ATOM 1284 C C . THR A 1 161 ? -20.388 -1.570 25.198 1.00 76.62 161 THR A C 1
ATOM 1286 O O . THR A 1 161 ? -21.072 -1.818 26.185 1.00 76.62 161 THR A O 1
ATOM 1289 N N . VAL A 1 162 ? -19.865 -0.359 24.979 1.00 72.81 162 VAL A N 1
ATOM 1290 C CA . VAL A 1 162 ? -20.057 0.773 25.903 1.00 72.81 162 VAL A CA 1
ATOM 1291 C C . VAL A 1 162 ? -21.535 1.164 25.989 1.00 72.81 162 VAL A C 1
ATOM 1293 O O . VAL A 1 162 ? -22.044 1.399 27.082 1.00 72.81 162 VAL A O 1
ATOM 1296 N N . ALA A 1 163 ? -22.248 1.196 24.859 1.00 70.62 163 ALA A N 1
ATOM 1297 C CA . ALA A 1 163 ? -23.682 1.477 24.850 1.00 70.62 163 ALA A CA 1
ATOM 1298 C C . ALA A 1 163 ? -24.486 0.415 25.621 1.00 70.62 163 ALA A C 1
ATOM 1300 O O . ALA A 1 163 ? -25.374 0.766 26.398 1.00 70.62 163 ALA A O 1
ATOM 1301 N N . ASN A 1 164 ? -24.141 -0.865 25.455 1.00 76.88 164 ASN A N 1
ATOM 1302 C CA . ASN A 1 164 ? -24.767 -1.962 26.191 1.00 76.88 164 ASN A CA 1
ATOM 1303 C C . ASN A 1 164 ? -24.480 -1.875 27.694 1.00 76.88 164 ASN A C 1
ATOM 1305 O O . ASN A 1 164 ? -25.403 -2.017 28.484 1.00 76.88 164 ASN A O 1
ATOM 1309 N N . GLU A 1 165 ? -23.246 -1.569 28.103 1.00 78.62 165 GLU A N 1
ATOM 1310 C CA . GLU A 1 165 ? -22.900 -1.419 29.523 1.00 78.62 165 GLU A CA 1
ATOM 1311 C C . GLU A 1 165 ? -23.671 -0.262 30.182 1.00 78.62 165 GLU A C 1
ATOM 1313 O O . GLU A 1 165 ? -24.135 -0.379 31.317 1.00 78.62 165 GLU A O 1
ATOM 1318 N N . ILE A 1 166 ? -23.849 0.855 29.469 1.00 70.38 166 ILE A N 1
ATOM 1319 C CA . ILE A 1 166 ? -24.671 1.979 29.942 1.00 70.38 166 ILE A CA 1
ATOM 1320 C C . ILE A 1 166 ? -26.136 1.555 30.073 1.00 70.38 166 ILE A C 1
ATOM 1322 O O . ILE A 1 166 ? -26.780 1.890 31.068 1.00 70.38 166 ILE A O 1
ATOM 1326 N N . ASN A 1 167 ? -26.661 0.820 29.092 1.00 74.38 167 ASN A N 1
ATOM 1327 C CA . ASN A 1 167 ? -28.028 0.316 29.128 1.00 74.38 167 ASN A CA 1
ATOM 1328 C C . ASN A 1 167 ? -28.242 -0.659 30.297 1.00 74.38 167 ASN A C 1
ATOM 1330 O O . ASN A 1 167 ? -29.223 -0.526 31.024 1.00 74.38 167 ASN A O 1
ATOM 1334 N N . ASP A 1 168 ? -27.303 -1.574 30.535 1.00 83.38 168 ASP A N 1
ATOM 1335 C CA . ASP A 1 168 ? -27.356 -2.518 31.654 1.00 83.38 168 ASP A CA 1
ATOM 1336 C C . ASP A 1 168 ? -27.291 -1.798 33.005 1.00 83.38 168 ASP A C 1
ATOM 1338 O O . ASP A 1 168 ? -28.106 -2.070 33.886 1.00 83.38 168 ASP A O 1
ATOM 1342 N N . LYS A 1 169 ? -26.400 -0.807 33.160 1.00 77.50 169 LYS A N 1
ATOM 1343 C CA . LYS A 1 169 ? -26.360 0.035 34.369 1.00 77.50 169 LYS A CA 1
ATOM 1344 C C . LYS A 1 169 ? -27.655 0.819 34.562 1.00 77.50 169 LYS A C 1
ATOM 1346 O O . LYS A 1 169 ? -28.131 0.937 35.686 1.00 77.50 169 LYS A O 1
ATOM 1351 N N . MET A 1 170 ? -28.254 1.342 33.493 1.00 66.12 170 MET A N 1
ATOM 1352 C CA . MET A 1 170 ? -29.541 2.038 33.566 1.00 66.12 170 MET A CA 1
ATOM 1353 C C . MET A 1 170 ? -30.674 1.090 33.983 1.00 66.12 170 MET A C 1
ATOM 1355 O O . MET A 1 170 ? -31.507 1.466 34.810 1.00 66.12 170 MET A O 1
ATOM 1359 N N . LEU A 1 171 ? -30.700 -0.135 33.449 1.00 69.25 171 LEU A N 1
ATOM 1360 C CA . LEU A 1 171 ? -31.654 -1.169 33.851 1.00 69.25 171 LEU A CA 1
ATOM 1361 C C . LEU A 1 171 ? -31.477 -1.548 35.322 1.00 69.25 171 LEU A C 1
ATOM 1363 O O . LEU A 1 171 ? -32.468 -1.627 36.045 1.00 69.25 171 LEU A O 1
ATOM 1367 N N . GLN A 1 172 ? -30.235 -1.707 35.780 1.00 78.38 172 GLN A N 1
ATOM 1368 C CA . GLN A 1 172 ? -29.931 -1.989 37.178 1.00 78.38 172 GLN A CA 1
ATOM 1369 C C . GLN A 1 172 ? -30.406 -0.857 38.096 1.00 78.38 172 GLN A C 1
ATOM 1371 O O . GLN A 1 172 ? -31.166 -1.113 39.024 1.00 78.38 172 GLN A O 1
ATOM 1376 N N . LEU A 1 173 ? -30.050 0.397 37.793 1.00 68.62 173 LEU A N 1
ATOM 1377 C CA . LEU A 1 173 ? -30.498 1.563 38.564 1.00 68.62 173 LEU A CA 1
ATOM 1378 C C . LEU A 1 173 ? -32.030 1.689 38.584 1.00 68.62 173 LEU A C 1
ATOM 1380 O O . LEU A 1 173 ? -32.613 2.072 39.595 1.00 68.62 173 LEU A O 1
ATOM 1384 N N . THR A 1 174 ? -32.699 1.351 37.480 1.00 69.12 174 THR A N 1
ATOM 1385 C CA . THR A 1 174 ? -34.169 1.349 37.404 1.00 69.12 174 THR A CA 1
ATOM 1386 C C . THR A 1 174 ? -34.776 0.237 38.262 1.00 69.12 174 THR A C 1
ATOM 1388 O O . THR A 1 174 ? -35.793 0.461 38.917 1.00 69.12 174 THR A O 1
ATOM 1391 N N . SER A 1 175 ? -34.156 -0.946 38.284 1.00 72.31 175 SER A N 1
ATOM 1392 C CA . SER A 1 175 ? -34.574 -2.073 39.122 1.00 72.31 175 SER A CA 1
ATOM 1393 C C . SER A 1 175 ? -34.403 -1.761 40.608 1.00 72.31 175 SER A C 1
ATOM 1395 O O . SER A 1 175 ? -35.352 -1.923 41.369 1.00 72.31 175 SER A O 1
ATOM 1397 N N . GLU A 1 176 ? -33.238 -1.246 41.007 1.00 76.25 176 GLU A N 1
ATOM 1398 C CA . GLU A 1 176 ? -32.949 -0.838 42.388 1.00 76.25 176 GLU A CA 1
ATOM 1399 C C . GLU A 1 176 ? -33.927 0.253 42.854 1.00 76.25 176 GLU A C 1
ATOM 1401 O O . GLU A 1 176 ? -34.528 0.140 43.920 1.00 76.25 176 GLU A O 1
ATOM 1406 N N . ALA A 1 177 ? -34.211 1.257 42.015 1.00 69.62 177 ALA A N 1
ATOM 1407 C CA . ALA A 1 177 ? -35.213 2.280 42.325 1.00 69.62 177 ALA A CA 1
ATOM 1408 C C . ALA A 1 177 ? -36.640 1.711 42.465 1.00 69.62 177 ALA A C 1
ATOM 1410 O O . ALA A 1 177 ? -37.453 2.2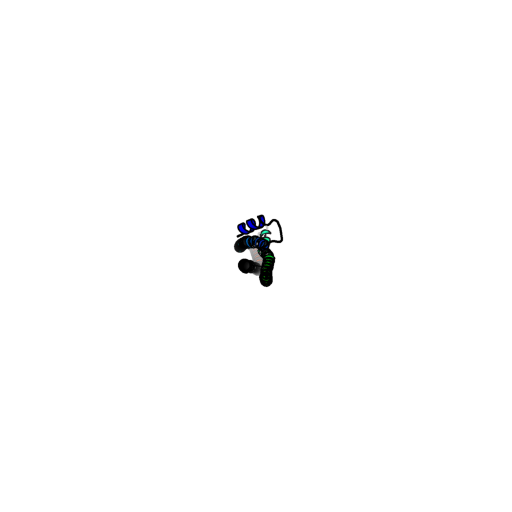27 43.241 1.00 69.62 177 ALA A O 1
ATOM 1411 N N . PHE A 1 178 ? -36.976 0.657 41.713 1.00 71.25 178 PHE A N 1
ATOM 1412 C CA . PHE A 1 178 ? -38.270 -0.014 41.826 1.00 71.25 178 PHE A CA 1
ATOM 1413 C C . PHE A 1 178 ? -38.369 -0.836 43.119 1.00 71.25 178 PHE A C 1
ATOM 1415 O O . PHE A 1 178 ? -39.405 -0.789 43.789 1.00 71.25 178 PHE A O 1
ATOM 1422 N N . GLU A 1 179 ? -37.299 -1.539 43.496 1.00 72.88 179 GLU A N 1
ATOM 1423 C CA . GLU A 1 179 ? -37.196 -2.279 44.760 1.00 72.88 179 GLU A CA 1
ATOM 14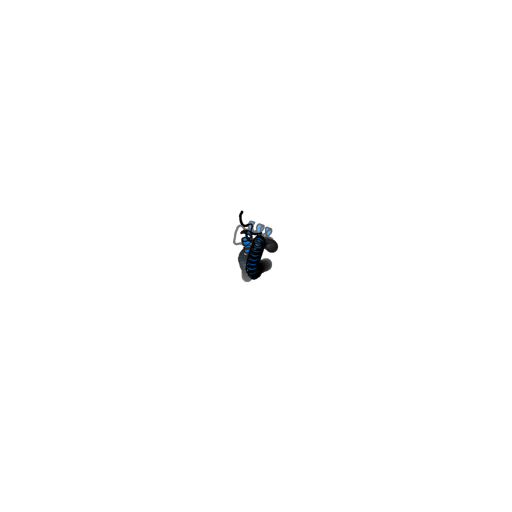24 C C . GLU A 1 179 ? -37.248 -1.350 45.980 1.00 72.88 179 GLU A C 1
ATOM 1426 O O . GLU A 1 179 ? -37.984 -1.628 46.932 1.00 72.88 179 GLU A O 1
ATOM 1431 N N . ASP A 1 180 ? -36.573 -0.202 45.935 1.00 74.50 180 ASP A N 1
ATOM 1432 C CA . ASP A 1 180 ? -36.636 0.808 46.996 1.00 74.50 180 ASP A CA 1
ATOM 1433 C C . ASP A 1 180 ? -38.057 1.367 47.157 1.00 74.50 180 ASP A C 1
ATOM 1435 O O . ASP A 1 180 ? -38.589 1.450 48.268 1.00 74.50 180 ASP A O 1
ATOM 1439 N N . ASN A 1 181 ? -38.740 1.679 46.052 1.00 74.81 181 ASN A N 1
ATOM 1440 C CA . ASN A 1 181 ? -40.131 2.135 46.088 1.00 74.81 181 ASN A CA 1
ATOM 1441 C C . ASN A 1 181 ? -41.083 1.045 46.619 1.00 74.81 181 ASN A C 1
ATOM 1443 O O . ASN A 1 181 ? -42.002 1.337 47.391 1.00 74.81 181 ASN A O 1
ATOM 1447 N N . ALA A 1 182 ? -40.864 -0.223 46.256 1.00 72.00 182 ALA A N 1
ATOM 1448 C CA . ALA A 1 182 ? -41.621 -1.347 46.804 1.00 72.00 182 ALA A CA 1
ATOM 1449 C C . ALA A 1 182 ? -41.397 -1.491 48.319 1.00 72.00 182 ALA A C 1
ATOM 1451 O O . ALA A 1 182 ? -42.362 -1.645 49.072 1.00 72.00 182 ALA A O 1
ATOM 1452 N N . THR A 1 183 ? -40.155 -1.347 48.780 1.00 77.94 183 THR A N 1
ATOM 1453 C CA . THR A 1 183 ? -39.786 -1.408 50.200 1.00 77.94 183 THR A CA 1
ATOM 1454 C C . THR A 1 183 ? -40.457 -0.293 51.002 1.00 77.94 183 THR A C 1
ATOM 1456 O O . THR A 1 183 ? -41.089 -0.556 52.029 1.00 77.94 183 THR A O 1
ATOM 1459 N N . VAL A 1 184 ? -40.422 0.947 50.502 1.00 77.44 184 VAL A N 1
ATOM 1460 C CA . VAL A 1 184 ? -41.098 2.094 51.134 1.00 77.44 184 VAL A CA 1
ATOM 1461 C C . VAL A 1 184 ? -42.608 1.866 51.230 1.00 77.44 184 VAL A C 1
ATOM 1463 O O . VAL A 1 184 ? -43.211 2.138 52.273 1.00 77.44 184 VAL A O 1
ATOM 1466 N N . ARG A 1 185 ? -43.237 1.323 50.179 1.00 78.25 185 ARG A N 1
ATOM 1467 C CA . ARG A 1 185 ? -44.671 0.990 50.194 1.00 78.25 185 ARG A CA 1
ATOM 1468 C C . ARG A 1 185 ? -45.011 -0.070 51.237 1.00 78.25 185 ARG A C 1
ATOM 1470 O O . ARG A 1 185 ? -46.001 0.102 51.944 1.00 78.25 185 ARG A O 1
ATOM 1477 N N . VAL A 1 186 ? -44.201 -1.122 51.371 1.00 87.06 186 VAL A N 1
ATOM 1478 C CA . VAL A 1 186 ? -44.416 -2.179 52.376 1.00 87.06 186 VAL A CA 1
ATOM 1479 C C . VAL A 1 186 ? -44.303 -1.614 53.792 1.00 87.06 186 VAL A C 1
ATOM 1481 O O . VAL A 1 186 ? -45.205 -1.826 54.601 1.00 87.06 186 VAL A O 1
ATOM 1484 N N . VAL A 1 187 ? -43.256 -0.834 54.081 1.00 84.88 187 VAL A N 1
ATOM 1485 C CA . VAL A 1 187 ? -43.076 -0.196 55.398 1.00 84.88 187 VAL A CA 1
ATOM 1486 C C . VAL A 1 187 ? -44.247 0.733 55.722 1.00 84.88 187 VAL A C 1
ATOM 1488 O O . VAL A 1 187 ? -44.775 0.689 56.831 1.00 84.88 187 VAL A O 1
ATOM 1491 N N . THR A 1 188 ? -44.703 1.522 54.747 1.00 87.69 188 THR A N 1
ATOM 1492 C CA . THR A 1 188 ? -45.842 2.440 54.910 1.00 87.69 188 THR A CA 1
ATOM 1493 C C . THR A 1 188 ? -47.151 1.693 55.180 1.00 87.69 188 THR A C 1
ATOM 1495 O O . THR A 1 188 ? -47.970 2.138 55.979 1.00 87.69 188 THR A O 1
ATOM 1498 N N . LEU A 1 189 ? -47.357 0.534 54.552 1.00 87.69 189 LEU A N 1
ATOM 1499 C CA . LEU A 1 189 ? -48.523 -0.319 54.798 1.00 87.69 189 LEU A CA 1
ATOM 1500 C C . LEU A 1 189 ? -48.512 -0.892 56.218 1.00 87.69 189 LEU A C 1
ATOM 1502 O O . LEU A 1 189 ? -49.525 -0.847 56.915 1.00 87.69 189 LEU A O 1
ATOM 1506 N N . VAL A 1 190 ? -47.354 -1.388 56.663 1.00 88.31 190 VAL A N 1
ATOM 1507 C CA . VAL A 1 190 ? -47.178 -1.911 58.023 1.00 88.31 190 VAL A CA 1
ATOM 1508 C C . VAL A 1 190 ? -47.415 -0.809 59.058 1.00 88.31 190 VAL A C 1
ATOM 1510 O O . VAL A 1 190 ? -48.134 -1.035 60.032 1.00 88.31 190 VAL A O 1
ATOM 1513 N N . THR A 1 191 ? -46.887 0.399 58.841 1.00 89.25 191 THR A N 1
ATOM 1514 C CA . THR A 1 191 ? -47.108 1.526 59.758 1.00 89.25 191 THR A CA 1
ATOM 1515 C C . THR A 1 191 ? -48.558 2.004 59.750 1.00 89.25 191 THR A C 1
ATOM 1517 O O . THR A 1 191 ? -49.102 2.228 60.825 1.00 89.25 191 THR A O 1
ATOM 1520 N N . LEU A 1 192 ? -49.230 2.083 58.596 1.00 85.38 192 LEU A N 1
ATOM 1521 C CA . LEU A 1 192 ? -50.657 2.438 58.509 1.00 85.38 192 LEU A CA 1
ATOM 1522 C C . LEU A 1 192 ? -51.569 1.482 59.289 1.00 85.38 192 LEU A C 1
ATOM 1524 O O . LEU A 1 192 ? -52.580 1.921 59.831 1.00 85.38 192 LEU A O 1
ATOM 1528 N N . ILE A 1 193 ? -51.221 0.195 59.365 1.00 86.06 193 ILE A N 1
ATOM 1529 C CA 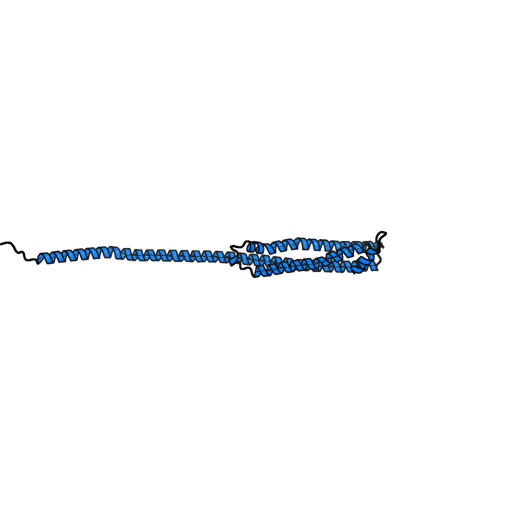. ILE A 1 193 ? -51.982 -0.806 60.128 1.00 86.06 193 ILE A CA 1
ATOM 1530 C C . ILE A 1 193 ? -51.641 -0.734 61.619 1.00 86.06 193 ILE A C 1
ATOM 1532 O O . ILE A 1 193 ? -52.529 -0.765 62.473 1.00 86.06 193 ILE A O 1
ATOM 1536 N N . TYR A 1 194 ? -50.351 -0.646 61.944 1.00 84.69 194 TYR A N 1
ATOM 1537 C CA . TYR A 1 194 ? -49.886 -0.736 63.325 1.00 84.69 194 TYR A CA 1
ATOM 1538 C C . TYR A 1 194 ? -50.159 0.546 64.121 1.00 84.69 194 TYR A C 1
ATOM 1540 O O . TYR A 1 194 ? -50.479 0.489 65.306 1.00 84.69 194 TYR A O 1
ATOM 1548 N N . LEU A 1 195 ? -50.077 1.710 63.476 1.00 86.06 195 LEU A N 1
ATOM 1549 C CA . LEU A 1 195 ? -50.149 3.012 64.137 1.00 86.06 195 LEU A CA 1
ATOM 1550 C C . LEU A 1 195 ? -51.524 3.267 64.795 1.00 86.06 195 LEU A C 1
ATOM 1552 O O . LEU A 1 195 ? -51.536 3.557 65.992 1.00 86.06 195 LEU A O 1
ATOM 1556 N N . PRO A 1 196 ? -52.684 3.059 64.135 1.00 83.62 196 PRO A N 1
ATOM 1557 C CA . PRO A 1 196 ? -53.994 3.172 64.785 1.00 83.62 196 PRO A CA 1
ATOM 1558 C C . PRO A 1 196 ? -54.204 2.136 65.895 1.00 83.62 196 PRO A C 1
ATOM 1560 O O . PRO A 1 196 ? -54.726 2.466 66.959 1.00 83.62 196 PRO A O 1
ATOM 1563 N N . ALA A 1 197 ? -53.767 0.890 65.680 1.00 83.56 197 ALA A N 1
ATOM 1564 C CA . ALA A 1 197 ? -53.891 -0.176 66.673 1.00 83.56 197 ALA A CA 1
ATOM 1565 C C . ALA A 1 197 ? -53.092 0.138 67.949 1.00 83.56 197 ALA A C 1
ATOM 1567 O O . ALA A 1 197 ? -53.562 -0.119 69.057 1.00 83.56 197 ALA A O 1
ATOM 1568 N N . SER A 1 198 ? -51.918 0.759 67.798 1.00 81.00 198 SER A N 1
ATOM 1569 C CA . SER A 1 198 ? -51.094 1.200 68.921 1.00 81.00 198 SER A CA 1
ATOM 1570 C C . SER A 1 198 ? -51.728 2.361 69.698 1.00 81.00 198 SER A C 1
ATOM 1572 O O . SER A 1 198 ? -51.598 2.417 70.918 1.00 81.00 198 SER A O 1
ATOM 1574 N N . PHE A 1 199 ? -52.460 3.264 69.033 1.00 84.44 199 PHE A N 1
ATOM 1575 C CA . PHE A 1 199 ? -53.253 4.285 69.732 1.00 84.44 199 PHE A CA 1
ATOM 1576 C C . PHE A 1 199 ? -54.372 3.652 70.563 1.00 84.44 199 PHE A C 1
ATOM 1578 O O . PHE A 1 199 ? -54.542 3.996 71.733 1.00 84.44 199 PHE A O 1
ATOM 1585 N N . VAL A 1 200 ? -55.093 2.686 69.988 1.00 86.31 200 VAL A N 1
ATOM 1586 C CA . VAL A 1 200 ? -56.179 1.978 70.680 1.00 86.31 200 VAL A CA 1
ATOM 1587 C C . VAL A 1 200 ? -55.654 1.188 71.882 1.00 86.31 200 VAL A C 1
ATOM 1589 O O . VAL A 1 200 ? -56.273 1.223 72.945 1.00 86.31 200 VAL A O 1
ATOM 1592 N N . SER A 1 201 ? -54.506 0.513 71.759 1.00 82.75 201 SER A N 1
ATOM 1593 C CA . SER A 1 201 ? -53.924 -0.256 72.865 1.00 82.75 201 SER A CA 1
ATOM 1594 C C . SER A 1 201 ? -53.488 0.638 74.029 1.00 82.75 201 SER A C 1
ATOM 1596 O O . SER A 1 201 ? -53.800 0.326 75.178 1.00 82.75 201 SER A O 1
ATOM 1598 N N . VAL A 1 202 ? -52.859 1.785 73.751 1.00 86.75 202 VAL A N 1
ATOM 1599 C CA . VAL A 1 202 ? -52.500 2.776 74.780 1.00 86.75 202 VAL A CA 1
ATOM 1600 C C . VAL A 1 202 ? -53.751 3.332 75.463 1.00 86.75 202 VAL A C 1
ATOM 1602 O O . VAL A 1 202 ? -53.788 3.401 76.692 1.00 86.75 202 VAL A O 1
ATOM 1605 N N . SER A 1 203 ? -54.803 3.664 74.706 1.00 82.12 203 SER A N 1
ATOM 1606 C CA . SER A 1 203 ? -56.076 4.106 75.288 1.00 82.12 203 SER A CA 1
ATOM 1607 C C . SER A 1 203 ? -56.690 3.037 76.196 1.00 82.12 203 SER A C 1
ATOM 1609 O O . SER A 1 203 ? -57.066 3.343 77.324 1.00 82.12 203 SER A O 1
ATOM 1611 N N . LEU A 1 204 ? -56.748 1.778 75.755 1.00 83.75 204 LEU A N 1
ATOM 1612 C CA . LEU A 1 204 ? -57.296 0.672 76.549 1.00 83.75 204 LEU A CA 1
ATOM 1613 C C . LEU A 1 204 ? -56.512 0.433 77.845 1.00 83.75 204 LEU A C 1
ATOM 1615 O O . LEU A 1 204 ? -57.122 0.246 78.897 1.00 83.75 204 LEU A O 1
ATOM 1619 N N . ILE A 1 205 ? -55.178 0.484 77.795 1.00 86.12 205 ILE A N 1
ATOM 1620 C CA . ILE A 1 205 ? -54.325 0.354 78.985 1.00 86.12 205 ILE A CA 1
ATOM 1621 C C . ILE A 1 205 ? -54.578 1.512 79.959 1.00 86.12 205 ILE A C 1
ATOM 1623 O O . ILE A 1 205 ? -54.723 1.277 81.159 1.00 86.12 205 ILE A O 1
ATOM 1627 N N . GLN A 1 206 ? -54.703 2.745 79.457 1.00 82.69 206 GLN A N 1
ATOM 1628 C CA . GLN A 1 206 ? -55.033 3.913 80.277 1.00 82.69 206 GLN A CA 1
ATOM 1629 C C . GLN A 1 206 ? -56.391 3.745 80.981 1.00 82.69 206 GLN A C 1
ATOM 1631 O O . GLN A 1 206 ? -56.505 4.028 82.175 1.00 82.69 206 GLN A O 1
ATOM 1636 N N . TYR A 1 207 ? -57.411 3.250 80.269 1.00 83.81 207 TYR A N 1
ATOM 1637 C CA . TYR A 1 207 ? -58.730 2.968 80.847 1.00 83.81 207 TYR A CA 1
ATOM 1638 C C . TYR A 1 207 ? -58.681 1.858 81.901 1.00 83.81 207 TYR A C 1
ATOM 1640 O O . TYR A 1 207 ? -59.284 2.003 82.965 1.00 83.81 207 TYR A O 1
ATOM 1648 N N . ALA A 1 208 ? -57.942 0.777 81.643 1.00 81.94 208 ALA A N 1
ATOM 1649 C CA . ALA A 1 208 ? -57.760 -0.307 82.604 1.00 81.94 208 ALA A CA 1
ATOM 1650 C C . ALA A 1 208 ? -57.085 0.194 83.891 1.00 81.94 208 ALA A C 1
ATOM 1652 O O . ALA A 1 208 ? -57.557 -0.100 84.988 1.00 81.94 208 ALA A O 1
ATOM 1653 N N . TRP A 1 209 ? -56.044 1.023 83.765 1.00 83.38 209 TRP A N 1
ATOM 1654 C CA . TRP A 1 209 ? -55.349 1.616 84.908 1.00 83.38 209 TRP A CA 1
ATOM 1655 C C . TRP A 1 209 ? -56.269 2.526 85.735 1.00 83.38 209 TRP A C 1
ATOM 1657 O O . TRP A 1 209 ? -56.312 2.421 86.962 1.00 83.38 209 TRP A O 1
ATOM 1667 N N . TYR A 1 210 ? -57.076 3.361 85.071 1.00 79.75 210 TYR A N 1
ATOM 1668 C CA . TYR A 1 210 ? -58.086 4.196 85.731 1.00 79.75 210 TYR A CA 1
ATOM 1669 C C . TYR A 1 210 ? -59.129 3.369 86.494 1.00 79.75 210 TYR A C 1
ATOM 1671 O O . TYR A 1 210 ? -59.463 3.699 87.632 1.00 79.75 210 TYR A O 1
ATOM 1679 N N . MET A 1 211 ? -59.623 2.279 85.903 1.00 77.12 211 MET A N 1
ATOM 1680 C CA . MET A 1 211 ? -60.599 1.392 86.545 1.00 77.12 211 MET A CA 1
ATOM 1681 C C . MET A 1 211 ? -60.003 0.646 87.744 1.00 77.12 211 MET A C 1
ATOM 1683 O O . MET A 1 211 ? -60.659 0.536 88.782 1.00 77.12 211 MET A O 1
ATOM 1687 N N . SER A 1 212 ? -58.750 0.191 87.656 1.00 74.88 212 SER A N 1
ATOM 1688 C CA . SER A 1 212 ? -58.039 -0.397 88.797 1.00 74.88 212 SER A CA 1
ATOM 1689 C C . SER A 1 212 ? -57.839 0.617 89.929 1.00 74.88 212 SER A C 1
ATOM 1691 O O . SER A 1 212 ? -58.087 0.288 91.087 1.00 74.88 212 SER A O 1
ATOM 1693 N N . ALA A 1 213 ? -57.486 1.869 89.618 1.00 72.06 213 ALA A N 1
ATOM 1694 C CA . ALA A 1 213 ? -57.359 2.933 90.616 1.00 72.06 213 ALA A CA 1
ATOM 1695 C C . ALA A 1 213 ? -58.702 3.285 91.295 1.00 72.06 213 ALA A C 1
ATOM 1697 O O . ALA A 1 213 ? -58.740 3.521 92.502 1.00 72.06 213 ALA A O 1
ATOM 1698 N N . LEU A 1 214 ? -59.815 3.279 90.551 1.00 66.19 214 LEU A N 1
ATOM 1699 C CA . LEU A 1 214 ? -61.169 3.475 91.093 1.00 66.19 214 LEU A CA 1
ATOM 1700 C C . LEU A 1 214 ? -61.638 2.299 91.963 1.00 66.19 214 LEU A C 1
ATOM 1702 O O . LEU A 1 214 ? -62.269 2.525 92.992 1.00 66.19 214 LEU A O 1
ATOM 1706 N N . THR A 1 215 ? -61.289 1.066 91.591 1.00 66.44 215 THR A N 1
ATOM 1707 C CA . THR A 1 215 ? -61.627 -0.145 92.361 1.00 66.44 215 THR A CA 1
ATOM 1708 C C . THR A 1 215 ? -60.874 -0.183 93.693 1.00 66.44 215 THR A C 1
ATOM 1710 O O . THR A 1 215 ? -61.482 -0.425 94.729 1.00 66.44 215 THR A O 1
ATOM 1713 N N . ILE A 1 216 ? -59.582 0.170 93.702 1.00 60.59 216 ILE A N 1
ATOM 1714 C CA . ILE A 1 216 ? -58.788 0.298 94.939 1.00 60.59 216 ILE A CA 1
ATOM 1715 C C . ILE A 1 216 ? -59.333 1.425 95.834 1.00 60.59 216 ILE A C 1
ATOM 1717 O O . ILE A 1 216 ? -59.325 1.311 97.057 1.00 60.59 216 ILE A O 1
ATOM 1721 N N . ARG A 1 217 ? -59.858 2.510 95.247 1.00 56.34 217 ARG A N 1
ATOM 1722 C CA . ARG A 1 217 ? -60.467 3.615 96.006 1.00 56.34 217 ARG A CA 1
ATOM 1723 C C . ARG A 1 217 ? -61.830 3.262 96.614 1.00 56.34 217 ARG A C 1
ATOM 1725 O O . ARG A 1 217 ? -62.204 3.870 97.613 1.00 56.34 217 ARG A O 1
ATOM 1732 N N . ALA A 1 218 ? -62.555 2.303 96.037 1.00 58.72 218 ALA A N 1
ATOM 1733 C CA . ALA A 1 218 ? -63.831 1.818 96.562 1.00 58.72 218 ALA A CA 1
ATOM 1734 C C . ALA A 1 218 ? -63.672 0.847 97.749 1.00 58.72 218 ALA A C 1
ATOM 1736 O O . ALA A 1 218 ? -64.609 0.710 98.530 1.00 58.72 218 ALA A O 1
ATOM 1737 N N . ASP A 1 219 ? -62.492 0.238 97.912 1.00 53.59 219 ASP A N 1
ATOM 1738 C CA . ASP A 1 219 ? -62.184 -0.720 98.987 1.00 53.59 219 ASP A CA 1
ATOM 1739 C C . ASP A 1 219 ? -61.422 -0.086 100.173 1.00 53.59 219 ASP A C 1
ATOM 1741 O O . ASP A 1 219 ? -60.958 -0.768 101.084 1.00 53.59 219 ASP A O 1
ATOM 1745 N N . SER A 1 220 ? -61.292 1.247 100.192 1.00 46.78 220 SER A N 1
ATOM 1746 C CA . SER A 1 220 ? -60.780 1.970 101.359 1.00 46.78 220 SER A CA 1
ATOM 1747 C C . SER A 1 220 ? -61.907 2.138 102.388 1.00 46.78 220 SER A C 1
ATOM 1749 O O . SER A 1 220 ? -62.858 2.878 102.112 1.00 46.78 220 SER A O 1
ATOM 1751 N N . PRO A 1 221 ? -61.827 1.535 103.591 1.00 48.09 221 PRO A N 1
ATOM 1752 C CA . PRO A 1 221 ? -62.807 1.786 104.637 1.00 48.09 221 PRO A CA 1
ATOM 1753 C C . PRO A 1 221 ? -62.793 3.272 105.012 1.00 48.09 221 PRO A C 1
ATOM 1755 O O . PRO A 1 221 ? -61.754 3.851 105.338 1.00 48.09 221 PRO A O 1
ATOM 1758 N N . ARG A 1 222 ? -63.971 3.899 104.939 1.00 48.69 222 ARG A N 1
ATOM 1759 C CA . ARG A 1 222 ? -64.245 5.213 105.524 1.00 48.69 222 ARG A CA 1
ATOM 1760 C C . ARG A 1 222 ? -64.092 5.097 107.042 1.00 48.69 222 ARG A C 1
ATOM 1762 O O . ARG A 1 222 ? -65.020 4.657 107.711 1.00 48.69 222 ARG A O 1
ATOM 1769 N N . ASN A 1 223 ? -62.947 5.511 107.575 1.00 50.56 223 ASN A N 1
ATOM 1770 C CA . ASN A 1 223 ? -62.879 5.953 108.964 1.00 50.56 223 ASN A CA 1
ATOM 1771 C C . ASN A 1 223 ? -63.387 7.397 109.015 1.00 50.56 223 ASN A C 1
ATOM 1773 O O . ASN A 1 223 ? -62.693 8.324 108.596 1.00 50.56 223 ASN A O 1
ATOM 1777 N N . GLU A 1 224 ? -64.626 7.559 109.478 1.00 43.78 224 GLU A N 1
ATOM 1778 C CA . GLU A 1 224 ? -65.144 8.836 109.968 1.00 43.78 224 GLU A CA 1
ATOM 1779 C C . GLU A 1 224 ? -64.607 9.136 111.382 1.00 43.78 224 GLU A C 1
ATOM 1781 O O . GLU A 1 224 ? -64.181 8.214 112.083 1.00 43.78 224 GLU A O 1
ATOM 1786 N N . PRO A 1 225 ? -64.560 10.420 111.781 1.00 55.12 225 PRO A N 1
ATOM 1787 C CA . PRO A 1 225 ? -63.735 10.886 112.884 1.00 55.12 225 PRO A CA 1
ATOM 1788 C C . PRO A 1 225 ? -64.486 10.840 114.217 1.00 55.12 225 PRO A C 1
ATOM 1790 O O . PRO A 1 225 ? -65.570 11.405 114.313 1.00 55.12 225 PRO A O 1
ATOM 1793 N N . PHE A 1 226 ? -63.860 10.256 115.240 1.00 44.06 226 PHE A N 1
ATOM 1794 C CA . PHE A 1 226 ? -63.944 10.668 116.646 1.00 44.06 226 PHE A CA 1
ATOM 1795 C C . PHE A 1 226 ? -62.660 10.253 117.366 1.00 44.06 226 PHE A C 1
ATOM 1797 O O . PHE A 1 226 ? -62.193 9.116 117.123 1.00 44.06 226 PHE A O 1
#

pLDDT: mean 78.36, std 12.55, range [43.78, 95.25]

Foldseek 3Di:
DLVVLVVVVVVDDDDDDLQPCSVVLNVLVVVLVVLVVVLVVLVVLLVVLLVCLVPDPPVPCPPDPVSVVSLCSLVVSLVVLVVVLVVLVVVLVVLVVVLVVLVVCVVVVSDDPVSSVVSNVSSVVSNVSSVVSSVSSVVSNVSSVVSNVVSVVVVVVVVVVVVVVVVVVVVVVVVVVVVVVVVVVVVVVVCVVVVVVVVVVVVVVVVVVVVVVVVVVVPDDDDDDD

Radius of gyration: 47.89 Å; chains: 1; bounding box: 102×21×156 Å

Secondary structure (DSSP, 8-state):
-HHHHHHHHHH--SSS-TTTHHHHHHHHHHHHHHHHHHHHHHHHHHHHHHHHHHH--TTSGGG-HHHHHHHHHHHHHHHHHHHHHHHHHHHHHHHHHHHHHHHHHHHTTSS-HHHHHHHHHHHHHHHHHHHHHHHHHHHHHHHHHHHHHHHHHHHHHHHHHHHHHHHHHHHHHHHHHHHHHHHHHHHHHHHHHHHHHHHHHHHHHHHHHHHHHHHHHHTS------